Protein AF-A0A7S0KMG3-F1 (afdb_monomer_lite)

Radius of gyration: 24.64 Å; chains: 1; bounding box: 61×32×88 Å

Organism: Micromonas pusilla (NCBI:txid38833)

Structure (mmCIF, N/CA/C/O backbone):
data_AF-A0A7S0KMG3-F1
#
_entry.id   AF-A0A7S0KMG3-F1
#
loop_
_atom_site.group_PDB
_atom_site.id
_atom_site.type_symbol
_atom_site.label_atom_id
_atom_site.label_alt_id
_atom_site.label_comp_id
_atom_site.label_asym_id
_atom_site.label_entity_id
_atom_site.label_seq_id
_atom_site.pdbx_PDB_ins_code
_atom_site.Cartn_x
_atom_site.Cartn_y
_atom_site.Cartn_z
_atom_site.occupancy
_atom_site.B_iso_or_equiv
_atom_site.auth_seq_id
_atom_site.auth_comp_id
_atom_site.auth_asym_id
_atom_site.auth_atom_id
_atom_site.pdbx_PDB_model_num
ATOM 1 N N . LYS A 1 1 ? -27.963 -13.148 6.824 1.00 35.06 1 LYS A N 1
ATOM 2 C CA . LYS A 1 1 ? -26.746 -13.900 7.233 1.00 35.06 1 LYS A CA 1
ATOM 3 C C . LYS A 1 1 ? -25.512 -13.149 6.725 1.00 35.06 1 LYS A C 1
ATOM 5 O O . LYS A 1 1 ? -25.156 -13.314 5.568 1.00 35.06 1 LYS A O 1
ATOM 10 N N . LYS A 1 2 ? -24.910 -12.269 7.539 1.00 32.59 2 LYS A N 1
ATOM 11 C CA . LYS A 1 2 ? -23.654 -11.580 7.186 1.00 32.59 2 LYS A CA 1
ATOM 12 C C . LYS A 1 2 ? -22.525 -12.611 7.281 1.00 32.59 2 LYS A C 1
ATOM 14 O O . LYS A 1 2 ? -22.333 -13.178 8.355 1.00 32.59 2 LYS A O 1
ATOM 19 N N . ARG A 1 3 ? -21.848 -12.925 6.171 1.00 34.34 3 ARG A N 1
ATOM 20 C CA . ARG A 1 3 ? -20.657 -13.786 6.199 1.00 34.34 3 ARG A CA 1
ATOM 21 C C . ARG A 1 3 ? -19.619 -13.073 7.068 1.00 34.34 3 ARG A C 1
ATOM 23 O O . ARG A 1 3 ? -19.096 -12.040 6.669 1.00 34.34 3 ARG A O 1
ATOM 30 N N . LYS A 1 4 ? -19.371 -13.587 8.276 1.00 32.78 4 LYS A N 1
ATOM 31 C CA . LYS A 1 4 ? -18.160 -13.260 9.031 1.00 32.78 4 LYS A CA 1
ATOM 32 C C . LYS A 1 4 ? -17.016 -13.881 8.243 1.00 32.78 4 LYS A C 1
ATOM 34 O O . LYS A 1 4 ? -16.738 -15.067 8.396 1.00 32.78 4 LYS A O 1
ATOM 39 N N . TYR A 1 5 ? -16.424 -13.105 7.348 1.00 37.47 5 TYR A N 1
ATOM 40 C CA . TYR A 1 5 ? -15.125 -13.438 6.801 1.00 37.47 5 TYR A CA 1
ATOM 41 C C . TYR A 1 5 ? -14.154 -13.401 7.980 1.00 37.47 5 TYR A C 1
ATOM 43 O O . TYR A 1 5 ? -13.798 -12.339 8.4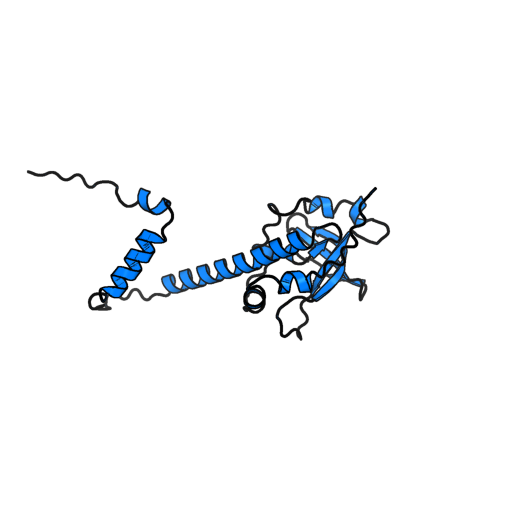81 1.00 37.47 5 TYR A O 1
ATOM 51 N N . ARG A 1 6 ? -13.814 -14.578 8.506 1.00 38.91 6 ARG A N 1
ATOM 52 C CA . ARG A 1 6 ? -12.655 -14.743 9.375 1.00 38.91 6 ARG A CA 1
ATOM 53 C C . ARG A 1 6 ? -11.456 -14.583 8.444 1.00 38.91 6 ARG A C 1
ATOM 55 O O . ARG A 1 6 ? -11.033 -15.540 7.808 1.00 38.91 6 ARG A O 1
ATOM 62 N N . LEU A 1 7 ? -11.044 -13.336 8.240 1.00 43.03 7 LEU A N 1
ATOM 63 C CA . LEU A 1 7 ? -10.008 -12.914 7.300 1.00 43.03 7 LEU A CA 1
ATOM 64 C C . LEU A 1 7 ? -8.605 -13.197 7.845 1.00 43.03 7 LEU A C 1
ATOM 66 O O . LEU A 1 7 ? -7.696 -12.388 7.703 1.00 43.03 7 LEU A O 1
ATOM 70 N N . ASP A 1 8 ? -8.405 -14.401 8.377 1.00 47.97 8 ASP A N 1
ATOM 71 C CA . ASP A 1 8 ? -7.079 -14.960 8.655 1.00 47.97 8 ASP A CA 1
ATOM 72 C C . ASP A 1 8 ? -6.464 -15.510 7.351 1.00 47.97 8 ASP A C 1
ATOM 74 O O . ASP A 1 8 ? -5.825 -16.557 7.328 1.00 47.97 8 ASP A O 1
ATOM 78 N N . GLY A 1 9 ? -6.704 -14.833 6.222 1.00 56.81 9 GLY A N 1
ATOM 79 C CA . GLY A 1 9 ? -5.893 -15.031 5.031 1.00 56.81 9 GLY A CA 1
ATOM 80 C C . GLY A 1 9 ? -4.499 -14.528 5.366 1.00 56.81 9 GLY A C 1
ATOM 81 O O . GLY A 1 9 ? -4.335 -13.349 5.696 1.00 56.81 9 GLY A O 1
ATOM 82 N N . ASP A 1 10 ? -3.522 -15.424 5.355 1.00 80.38 10 ASP A N 1
ATOM 83 C CA . ASP A 1 10 ? -2.132 -15.071 5.584 1.00 80.38 10 ASP A CA 1
ATOM 84 C C . ASP A 1 10 ? -1.629 -14.259 4.379 1.00 80.38 10 ASP A C 1
ATOM 86 O O . ASP A 1 10 ? -1.256 -14.812 3.345 1.00 80.38 10 ASP A O 1
ATOM 90 N N . ILE A 1 11 ? -1.695 -12.925 4.491 1.00 86.88 11 ILE A N 1
ATOM 91 C CA . ILE A 1 11 ? -1.238 -11.981 3.458 1.00 86.88 11 ILE A CA 1
ATOM 92 C C . ILE A 1 11 ? 0.239 -12.229 3.138 1.00 86.88 11 ILE A C 1
ATOM 94 O O . ILE A 1 11 ? 0.642 -12.072 1.988 1.00 86.88 11 ILE A O 1
ATOM 98 N N . ASP A 1 12 ? 1.040 -12.626 4.132 1.00 86.56 12 ASP A N 1
ATOM 99 C CA . ASP A 1 12 ? 2.453 -12.932 3.928 1.00 86.56 12 ASP A CA 1
ATOM 100 C C . ASP A 1 12 ? 2.600 -14.172 3.044 1.00 86.56 12 ASP A C 1
ATOM 102 O O . ASP A 1 12 ? 3.255 -14.103 2.004 1.00 86.56 12 ASP A O 1
ATOM 106 N N . ALA A 1 13 ? 1.914 -15.268 3.382 1.00 87.44 13 ALA A N 1
ATOM 107 C CA . ALA A 1 13 ? 1.920 -16.476 2.558 1.00 87.44 13 ALA A CA 1
ATOM 108 C C . ALA A 1 13 ? 1.375 -16.218 1.144 1.00 87.44 13 ALA A C 1
ATOM 110 O O . ALA A 1 13 ? 1.963 -16.675 0.165 1.00 87.44 13 ALA A O 1
ATOM 111 N N . ALA A 1 14 ? 0.288 -15.452 1.023 1.00 89.69 14 ALA A N 1
ATOM 112 C CA . ALA A 1 14 ? -0.306 -15.110 -0.264 1.00 89.69 14 ALA A CA 1
ATOM 113 C C . ALA A 1 14 ? 0.647 -14.273 -1.129 1.00 89.69 14 ALA A C 1
ATOM 115 O O . ALA A 1 14 ? 0.811 -14.568 -2.309 1.00 89.69 14 ALA A O 1
ATOM 116 N N . LEU A 1 15 ? 1.320 -13.271 -0.553 1.00 88.50 15 LEU A N 1
ATOM 117 C CA . LEU A 1 15 ? 2.274 -12.428 -1.275 1.00 88.50 15 LEU A CA 1
ATOM 118 C C . LEU A 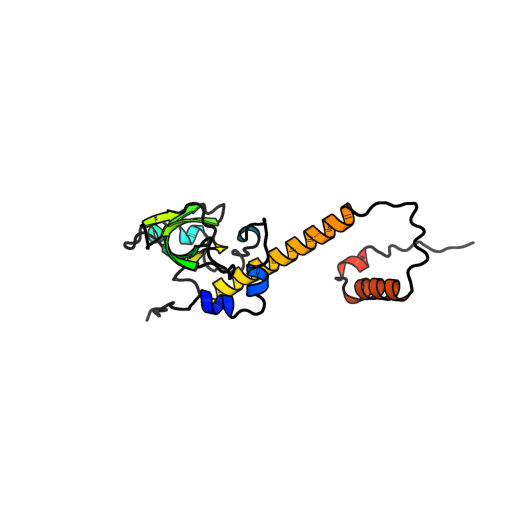1 15 ? 3.543 -13.196 -1.666 1.00 88.50 15 LEU A C 1
ATOM 120 O O . LEU A 1 15 ? 4.043 -13.018 -2.775 1.00 88.50 15 LEU A O 1
ATOM 124 N N . ARG A 1 16 ? 4.049 -14.067 -0.786 1.00 88.88 16 ARG A N 1
ATOM 125 C CA . ARG A 1 16 ? 5.202 -14.938 -1.073 1.00 88.88 16 ARG A CA 1
ATOM 126 C C . ARG A 1 16 ? 4.892 -16.009 -2.112 1.00 88.88 16 ARG A C 1
ATOM 128 O O . ARG A 1 16 ? 5.793 -16.430 -2.826 1.00 88.88 16 ARG A O 1
ATOM 135 N N . GLY A 1 17 ? 3.637 -16.446 -2.192 1.00 88.94 17 GLY A N 1
ATOM 136 C CA . GLY A 1 17 ? 3.176 -17.421 -3.177 1.00 88.94 17 GLY A CA 1
ATOM 137 C C . GLY A 1 17 ? 3.072 -16.871 -4.601 1.00 88.94 17 GLY A C 1
ATOM 138 O O . GLY A 1 17 ? 2.913 -17.656 -5.533 1.00 88.94 17 GLY A O 1
ATOM 139 N N . VAL A 1 18 ? 3.160 -15.549 -4.794 1.00 91.00 18 VAL A N 1
ATOM 140 C CA . VAL A 1 18 ? 3.138 -14.952 -6.133 1.00 91.00 18 VAL A CA 1
ATOM 141 C C . VAL A 1 18 ? 4.489 -15.150 -6.820 1.00 91.00 18 VAL A C 1
ATOM 143 O O . VAL A 1 18 ? 5.542 -14.778 -6.298 1.00 91.00 18 VAL A O 1
ATOM 146 N N . GLU A 1 19 ? 4.453 -15.711 -8.02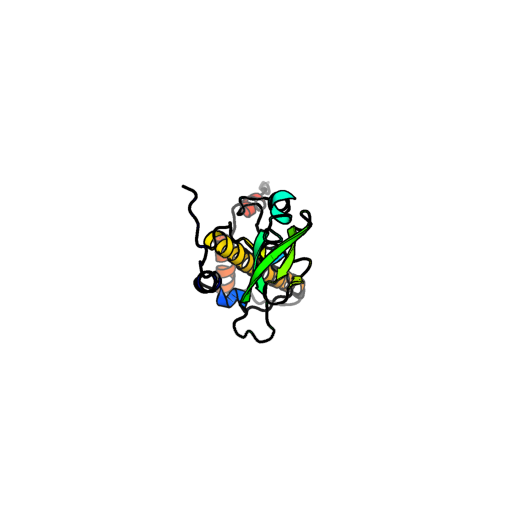7 1.00 90.81 19 GLU A N 1
ATOM 147 C CA . GLU A 1 19 ? 5.646 -15.964 -8.833 1.00 90.81 19 GLU A CA 1
ATOM 148 C C . GLU A 1 19 ? 6.454 -14.676 -9.066 1.00 90.81 19 GLU A C 1
ATOM 150 O O . GLU A 1 19 ? 5.932 -13.656 -9.516 1.00 90.81 19 GLU A O 1
ATOM 155 N N . GLY A 1 20 ? 7.750 -14.717 -8.745 1.00 87.75 20 GLY A N 1
ATOM 156 C CA . GLY A 1 20 ? 8.666 -13.592 -8.944 1.00 87.75 20 GLY A CA 1
ATOM 157 C C . GLY A 1 20 ? 8.573 -12.467 -7.904 1.00 87.75 20 GLY A C 1
ATOM 158 O O . GLY A 1 20 ? 9.402 -11.554 -7.950 1.00 87.75 20 GLY A O 1
ATOM 159 N N . ALA A 1 21 ? 7.650 -12.536 -6.935 1.00 89.19 21 ALA A N 1
ATOM 160 C CA . ALA A 1 21 ? 7.492 -11.503 -5.908 1.00 89.19 21 ALA A CA 1
ATOM 161 C C . ALA A 1 21 ? 8.760 -11.305 -5.068 1.00 89.19 21 ALA A C 1
ATOM 163 O O . ALA A 1 21 ? 9.157 -10.170 -4.818 1.00 89.19 21 ALA A O 1
ATOM 164 N N . GLU A 1 22 ? 9.445 -12.390 -4.695 1.00 89.44 22 GLU A N 1
ATOM 165 C CA . GLU A 1 22 ? 10.688 -12.324 -3.916 1.00 89.44 22 GLU A CA 1
ATOM 166 C C . GLU A 1 22 ? 11.762 -11.475 -4.607 1.00 89.44 22 GLU A C 1
ATOM 168 O O . GLU A 1 22 ? 12.406 -10.645 -3.965 1.00 89.44 22 GLU A O 1
ATOM 173 N N . ARG A 1 23 ? 11.920 -11.616 -5.928 1.00 89.44 23 ARG A N 1
ATOM 174 C CA . ARG A 1 23 ? 12.888 -10.820 -6.693 1.00 89.44 23 ARG A CA 1
ATOM 175 C C . ARG A 1 23 ? 12.535 -9.333 -6.657 1.00 89.44 23 ARG A C 1
ATOM 177 O O . ARG A 1 23 ? 13.408 -8.509 -6.420 1.00 89.44 23 ARG A O 1
ATOM 184 N N . LEU A 1 24 ? 11.263 -9.002 -6.879 1.00 89.94 24 LEU A N 1
ATOM 185 C CA . LEU A 1 24 ? 10.782 -7.615 -6.946 1.00 89.94 24 LEU A CA 1
ATOM 186 C C . LEU A 1 24 ? 10.818 -6.899 -5.588 1.00 89.94 24 LEU A C 1
ATOM 188 O O . LEU A 1 24 ? 10.963 -5.678 -5.518 1.00 89.94 24 LEU A O 1
ATOM 192 N N . VAL A 1 25 ? 10.640 -7.660 -4.511 1.00 87.56 25 VAL A N 1
ATOM 193 C CA . VAL A 1 25 ? 10.677 -7.161 -3.137 1.00 87.56 25 VAL A CA 1
ATOM 194 C C . VAL A 1 25 ? 12.117 -6.934 -2.670 1.00 87.56 25 VAL A C 1
ATOM 196 O O . VAL A 1 25 ? 12.377 -5.947 -1.984 1.00 87.56 25 VAL A O 1
ATOM 199 N N . ASN A 1 26 ? 13.043 -7.816 -3.056 1.00 85.31 26 ASN A N 1
ATOM 200 C CA . ASN A 1 26 ? 14.455 -7.724 -2.682 1.00 85.31 26 ASN A CA 1
ATOM 201 C C . ASN A 1 26 ? 15.262 -6.730 -3.524 1.00 85.31 26 ASN A C 1
ATOM 203 O O . ASN A 1 26 ? 16.358 -6.347 -3.112 1.00 85.31 26 ASN A O 1
ATOM 207 N N . GLU A 1 27 ? 14.769 -6.320 -4.695 1.00 83.38 27 GLU A N 1
ATOM 208 C CA . GLU A 1 27 ? 15.487 -5.353 -5.520 1.00 83.38 27 GLU A CA 1
ATOM 209 C C . GLU A 1 27 ? 15.518 -3.973 -4.823 1.00 83.38 27 GLU A C 1
ATOM 211 O O . GLU A 1 27 ? 14.470 -3.421 -4.464 1.00 83.38 27 GLU A O 1
ATOM 216 N N . PRO A 1 28 ? 16.714 -3.402 -4.579 1.00 79.00 28 PRO A N 1
ATOM 217 C CA . PRO A 1 28 ? 16.837 -2.131 -3.884 1.00 79.00 28 PRO A CA 1
ATOM 218 C C . PRO A 1 28 ? 16.371 -0.986 -4.783 1.00 79.00 28 PRO A C 1
ATOM 220 O O . PRO A 1 28 ? 16.849 -0.808 -5.907 1.00 79.00 28 PRO A O 1
ATOM 223 N N . HIS A 1 29 ? 15.469 -0.161 -4.256 1.00 78.62 29 HIS A N 1
ATOM 224 C CA . HIS A 1 29 ? 14.919 0.982 -4.972 1.00 78.62 29 HIS A CA 1
ATOM 225 C C . HIS A 1 29 ? 14.779 2.201 -4.061 1.00 78.62 29 HIS A C 1
ATOM 227 O O . HIS A 1 29 ? 14.383 2.082 -2.905 1.00 78.62 29 HIS A O 1
ATOM 233 N N . VAL A 1 30 ? 15.051 3.381 -4.620 1.00 82.06 30 VAL A N 1
ATOM 234 C CA . VAL A 1 30 ? 14.810 4.685 -3.973 1.00 82.06 30 VAL A CA 1
ATOM 235 C C . VAL A 1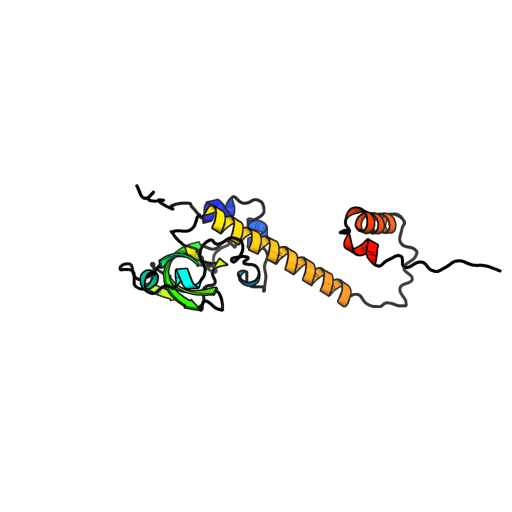 30 ? 13.341 5.110 -4.132 1.00 82.06 30 VAL A C 1
ATOM 237 O O . VAL A 1 30 ? 12.809 5.860 -3.317 1.00 82.06 30 VAL A O 1
ATOM 240 N N . LEU A 1 31 ? 12.664 4.609 -5.172 1.00 86.81 31 LEU A N 1
ATOM 241 C CA . LEU A 1 31 ? 11.282 4.959 -5.485 1.00 86.81 31 LEU A CA 1
ATOM 242 C C . LEU A 1 31 ? 10.302 4.250 -4.543 1.00 86.81 31 LEU A C 1
ATOM 244 O O . LEU A 1 31 ? 10.262 3.016 -4.448 1.00 86.81 31 LEU A O 1
ATOM 248 N N . SER A 1 32 ? 9.477 5.051 -3.873 1.00 89.06 32 SER A N 1
ATOM 249 C CA . SER A 1 32 ? 8.437 4.554 -2.975 1.00 89.06 32 SER A CA 1
ATOM 250 C C . SER A 1 32 ? 7.336 3.823 -3.742 1.00 89.06 32 SER A C 1
ATOM 252 O O . SER A 1 32 ? 6.971 4.209 -4.849 1.00 89.06 32 SER A O 1
ATOM 254 N N . LEU A 1 33 ? 6.787 2.764 -3.140 1.00 90.88 33 LEU A N 1
ATOM 255 C CA . LEU A 1 33 ? 5.806 1.898 -3.801 1.00 90.88 33 LEU A CA 1
ATOM 256 C C . LEU A 1 33 ? 4.459 2.598 -4.055 1.00 90.88 33 LEU A C 1
ATOM 258 O O . LEU A 1 33 ? 3.770 2.242 -5.003 1.00 90.88 33 LEU A O 1
ATOM 262 N N . HIS A 1 34 ? 4.104 3.598 -3.244 1.00 90.50 34 HIS A N 1
ATOM 263 C CA . HIS A 1 34 ? 2.813 4.287 -3.334 1.00 90.50 34 HIS A CA 1
ATOM 264 C C . HIS A 1 34 ? 2.595 5.010 -4.673 1.00 90.50 34 HIS A C 1
ATOM 266 O O . HIS A 1 34 ? 1.462 5.093 -5.125 1.00 90.50 34 HIS A O 1
ATOM 272 N N . PHE A 1 35 ? 3.661 5.452 -5.351 1.00 91.25 35 PHE A N 1
ATOM 273 C CA . PHE A 1 35 ? 3.568 6.053 -6.690 1.00 91.25 35 PHE A CA 1
ATOM 274 C C . PHE A 1 35 ? 3.110 5.069 -7.775 1.00 91.25 35 PHE A C 1
ATOM 276 O O . PHE A 1 35 ? 2.738 5.485 -8.867 1.00 91.25 35 PHE A O 1
ATOM 283 N N . PHE A 1 36 ? 3.162 3.768 -7.490 1.00 92.69 36 PHE A N 1
ATOM 284 C CA . PHE A 1 36 ? 2.795 2.695 -8.411 1.00 92.69 36 PHE A CA 1
ATOM 285 C C . PHE A 1 36 ? 1.511 1.975 -7.980 1.00 92.69 36 PHE A C 1
ATOM 287 O O . PHE A 1 36 ? 1.173 0.936 -8.548 1.00 92.69 36 PHE A O 1
ATOM 294 N N . ASP A 1 37 ? 0.828 2.483 -6.950 1.00 89.75 37 ASP A N 1
ATOM 295 C CA . ASP A 1 37 ? -0.407 1.899 -6.438 1.00 89.75 37 ASP A CA 1
ATOM 296 C C . ASP A 1 37 ? -1.600 2.357 -7.278 1.00 89.75 37 ASP A C 1
ATOM 298 O O . ASP A 1 37 ? -2.042 3.501 -7.202 1.00 89.75 37 ASP A O 1
ATOM 302 N N . ASP A 1 38 ? -2.133 1.437 -8.074 1.00 86.12 38 ASP A N 1
ATOM 303 C CA . ASP A 1 38 ? -3.341 1.640 -8.870 1.00 86.12 38 ASP A CA 1
ATOM 304 C C . ASP A 1 38 ? -4.575 1.291 -8.024 1.00 86.12 38 ASP A C 1
ATOM 306 O O . ASP A 1 38 ? -5.215 0.244 -8.180 1.00 86.12 38 ASP A O 1
ATOM 310 N N . TRP A 1 39 ? -4.828 2.127 -7.016 1.00 80.94 39 TRP A N 1
ATOM 311 C CA . TRP A 1 39 ? -5.928 1.920 -6.079 1.00 80.94 39 TRP A CA 1
ATOM 312 C C . TRP A 1 39 ? -7.284 2.257 -6.707 1.00 80.94 39 TRP A C 1
ATOM 314 O O . TRP A 1 39 ? -8.259 1.575 -6.406 1.00 80.94 39 TRP A O 1
ATOM 324 N N . GLU A 1 40 ? -7.348 3.232 -7.616 1.00 79.62 40 GLU A N 1
ATOM 325 C CA . GLU A 1 40 ? -8.597 3.684 -8.246 1.00 79.62 40 GLU A CA 1
ATOM 326 C C . GLU A 1 40 ? -9.288 2.583 -9.055 1.00 79.62 40 GLU A C 1
ATOM 328 O O . GLU A 1 40 ? -10.512 2.477 -9.041 1.00 79.62 40 GLU A O 1
ATOM 333 N N . THR A 1 41 ? -8.522 1.734 -9.745 1.00 78.19 41 THR A N 1
ATOM 334 C CA . THR A 1 41 ? -9.104 0.691 -10.605 1.00 78.19 41 THR A CA 1
ATOM 335 C C . THR A 1 41 ? -9.387 -0.618 -9.874 1.00 78.19 41 THR A C 1
ATOM 337 O O . THR A 1 41 ? -10.130 -1.461 -10.385 1.00 78.19 41 THR A O 1
ATOM 340 N N . ARG A 1 42 ? -8.780 -0.828 -8.698 1.00 72.31 42 ARG A N 1
ATOM 341 C CA . ARG A 1 42 ? -8.810 -2.118 -7.985 1.00 72.31 42 ARG A CA 1
ATOM 342 C C . ARG A 1 42 ? -9.563 -2.091 -6.673 1.00 72.31 42 ARG A C 1
ATOM 344 O O . ARG A 1 42 ? -9.919 -3.157 -6.173 1.00 72.31 42 ARG A O 1
ATOM 351 N N . GLU A 1 43 ? -9.779 -0.912 -6.108 1.00 74.81 43 GLU A N 1
ATOM 352 C CA . GLU A 1 43 ? -10.482 -0.758 -4.848 1.00 74.81 43 GLU A CA 1
ATOM 353 C C . GLU A 1 43 ? -11.958 -0.410 -5.064 1.00 74.81 43 GLU A C 1
ATOM 355 O O . GLU A 1 43 ? -12.327 0.379 -5.927 1.00 74.81 43 GLU A O 1
ATOM 360 N N . CYS A 1 44 ? -12.819 -1.009 -4.244 1.00 75.69 44 CYS A N 1
ATOM 361 C CA . CYS A 1 44 ? -14.255 -0.754 -4.266 1.00 75.69 44 CYS A CA 1
ATOM 362 C C . CYS A 1 44 ? -14.667 0.453 -3.412 1.00 75.69 44 CYS A C 1
ATOM 364 O O . CYS A 1 44 ? -15.748 0.999 -3.627 1.00 75.69 44 CYS A O 1
ATOM 366 N N . ARG A 1 45 ? -13.833 0.845 -2.437 1.00 82.69 45 ARG A N 1
ATOM 367 C CA . ARG A 1 45 ? -14.068 1.980 -1.537 1.00 82.69 45 ARG A CA 1
ATOM 368 C C . ARG A 1 45 ? -13.041 3.101 -1.691 1.00 82.69 45 ARG A C 1
ATOM 370 O O . ARG A 1 45 ? -11.839 2.856 -1.610 1.00 82.69 45 ARG A O 1
ATOM 377 N N . SER A 1 46 ? -13.509 4.340 -1.822 1.00 85.38 46 SER A N 1
ATOM 378 C CA . SER A 1 46 ? -12.632 5.516 -1.874 1.00 85.38 46 SER A CA 1
ATOM 379 C C . SER A 1 46 ? -11.943 5.781 -0.530 1.00 85.38 46 SER A C 1
ATOM 381 O O . SER A 1 46 ? -12.370 5.296 0.520 1.00 85.38 46 SER A O 1
ATOM 383 N N . SER A 1 47 ? -10.874 6.583 -0.550 1.00 86.88 47 SER A N 1
ATOM 384 C CA . SER A 1 47 ? -10.169 6.983 0.675 1.00 86.88 47 SER A CA 1
ATOM 385 C C . SER A 1 47 ? -11.095 7.686 1.677 1.00 86.88 47 SER A C 1
ATOM 387 O O . SER A 1 47 ? -11.053 7.407 2.873 1.00 86.88 47 SER A O 1
ATOM 389 N N . GLU A 1 48 ? -12.006 8.515 1.167 1.00 88.50 48 GLU A N 1
ATOM 390 C CA . GLU A 1 48 ? -13.021 9.237 1.941 1.00 88.50 48 GLU A CA 1
ATOM 391 C C . GLU A 1 48 ? -13.967 8.281 2.672 1.00 88.50 48 GLU A C 1
ATOM 393 O O . GLU A 1 48 ? -14.233 8.472 3.854 1.00 88.50 48 GLU A O 1
ATOM 398 N N . GLN A 1 49 ? -14.403 7.206 2.006 1.00 88.81 49 GLN A N 1
ATOM 399 C CA . GLN A 1 49 ? -15.274 6.192 2.607 1.00 88.81 49 GLN A CA 1
ATOM 400 C C . GLN A 1 49 ? -14.594 5.447 3.761 1.00 88.81 49 GLN A C 1
ATOM 402 O O . GLN A 1 49 ? -15.249 5.047 4.721 1.00 88.81 49 GLN A O 1
ATOM 407 N N . TRP A 1 50 ? -13.273 5.266 3.700 1.00 87.81 50 TRP A N 1
ATOM 408 C CA . TRP A 1 50 ? -12.511 4.683 4.808 1.00 87.81 50 TRP A CA 1
ATOM 409 C C . TRP A 1 50 ? -12.338 5.640 5.992 1.00 87.81 50 TRP A C 1
ATOM 411 O O . TRP A 1 50 ? -12.091 5.182 7.108 1.00 87.81 50 TRP A O 1
ATOM 421 N N . LEU A 1 51 ? -12.466 6.945 5.754 1.00 89.94 51 LEU A N 1
ATOM 422 C CA . LEU A 1 51 ? -12.284 8.014 6.735 1.00 89.94 51 LEU A CA 1
ATOM 423 C C . LEU A 1 51 ? -13.608 8.619 7.221 1.00 89.94 51 LEU A C 1
ATOM 425 O O . LEU A 1 51 ? -13.596 9.610 7.952 1.00 89.94 51 LEU A O 1
ATOM 429 N N . GLU A 1 52 ? -14.746 8.022 6.859 1.00 90.56 52 GLU A N 1
ATOM 430 C CA . GLU A 1 52 ? -16.051 8.464 7.341 1.00 90.56 52 GLU A CA 1
ATOM 431 C C . GLU A 1 52 ? -16.087 8.484 8.883 1.00 90.56 52 GLU A C 1
ATOM 433 O O . GLU A 1 52 ? -15.597 7.545 9.527 1.00 90.56 52 GLU A O 1
ATOM 438 N N . PRO A 1 53 ? -16.691 9.515 9.510 1.00 83.94 53 PRO A N 1
ATOM 439 C CA . PRO A 1 53 ? -16.708 9.653 10.966 1.00 83.94 53 PRO A CA 1
ATOM 440 C C . PRO A 1 53 ? -17.268 8.428 11.690 1.00 83.94 53 PRO A C 1
ATOM 442 O O . PRO A 1 53 ? -16.768 8.073 12.755 1.00 83.94 53 PRO A O 1
ATOM 445 N N . ASP A 1 54 ? -18.261 7.757 11.108 1.00 83.31 54 ASP A N 1
ATOM 446 C CA . ASP A 1 54 ? -18.861 6.544 11.672 1.00 83.31 54 ASP A CA 1
ATOM 447 C C . ASP A 1 54 ? -17.889 5.354 11.662 1.00 83.31 54 ASP A C 1
ATOM 449 O O . ASP A 1 54 ? -17.925 4.501 12.552 1.00 83.31 54 ASP A O 1
ATOM 453 N N . ALA A 1 55 ? -16.992 5.300 10.675 1.00 80.12 55 ALA A N 1
ATOM 454 C CA . ALA A 1 55 ? -15.980 4.260 10.541 1.00 80.12 55 ALA A CA 1
ATOM 455 C C . ALA A 1 55 ? -14.787 4.510 11.479 1.00 80.12 55 ALA A C 1
ATOM 457 O O . ALA A 1 55 ? -14.290 3.585 12.129 1.00 80.12 55 ALA A O 1
ATOM 458 N N . VAL A 1 56 ? -14.354 5.768 11.591 1.00 83.19 56 VAL A N 1
ATOM 459 C CA . VAL A 1 56 ? -13.209 6.182 12.416 1.00 83.19 56 VAL A CA 1
ATOM 460 C C . VAL A 1 56 ? -13.552 6.213 13.910 1.00 83.19 56 VAL A C 1
ATOM 462 O O . VAL A 1 56 ? -12.757 5.764 14.737 1.00 83.19 56 VAL A O 1
ATOM 465 N N . ASN A 1 57 ? -14.751 6.679 14.274 1.00 82.12 57 ASN A N 1
ATOM 466 C CA . ASN A 1 57 ? -15.215 6.741 15.667 1.00 82.12 57 ASN A CA 1
ATOM 467 C C . ASN A 1 57 ? -15.874 5.440 16.145 1.00 82.12 57 ASN A C 1
ATOM 469 O O . ASN A 1 57 ? -16.522 5.415 17.195 1.00 82.12 57 ASN A O 1
ATOM 473 N N . ALA A 1 58 ? -15.727 4.352 15.388 1.00 78.62 58 ALA A N 1
ATOM 474 C CA . ALA A 1 58 ? -16.250 3.060 15.783 1.00 78.62 58 ALA A CA 1
ATOM 475 C C . ALA A 1 58 ? -15.699 2.646 17.174 1.00 78.62 58 ALA A C 1
ATOM 477 O O . ALA A 1 58 ? -14.568 2.998 17.527 1.00 78.62 58 ALA A O 1
ATOM 478 N N . PRO A 1 59 ? -16.457 1.878 17.989 1.00 74.25 59 PRO A N 1
ATOM 479 C CA . PRO A 1 59 ? -16.102 1.570 19.387 1.00 74.25 59 PRO A CA 1
ATOM 480 C C . PRO A 1 59 ? -14.739 0.885 19.580 1.00 74.25 59 PRO A C 1
ATOM 482 O O . PRO A 1 59 ? -14.188 0.856 20.675 1.00 74.25 59 PRO A O 1
ATOM 485 N N . ASN A 1 60 ? -14.204 0.309 18.508 1.00 71.19 60 ASN A N 1
ATOM 486 C CA . ASN A 1 60 ? -12.895 -0.329 18.405 1.00 71.19 60 ASN A CA 1
ATOM 487 C C . ASN A 1 60 ? -11.740 0.660 18.127 1.00 71.19 60 ASN A C 1
ATOM 489 O O . ASN A 1 60 ? -10.602 0.223 17.942 1.00 71.19 60 ASN A O 1
ATOM 493 N N . GLY A 1 61 ? -12.006 1.969 18.096 1.00 77.81 61 GLY A N 1
ATOM 494 C CA . GLY A 1 61 ? -10.997 3.011 17.921 1.00 77.81 61 GLY A CA 1
ATOM 495 C C . GLY A 1 61 ? -10.451 3.118 16.496 1.00 77.81 61 GLY A C 1
ATOM 496 O O . GLY A 1 61 ? -9.255 3.375 16.332 1.00 77.81 61 GLY A O 1
ATOM 497 N N . GLY A 1 62 ? -11.293 2.890 15.487 1.00 86.12 62 GLY A N 1
ATOM 498 C CA . GLY A 1 62 ? -10.952 3.083 14.078 1.00 86.12 62 GLY A CA 1
ATOM 499 C C . GLY A 1 62 ? -11.161 1.856 13.196 1.00 86.12 62 GLY A C 1
ATOM 500 O O . GLY A 1 62 ? -11.500 0.760 13.659 1.00 86.12 62 GLY A O 1
ATOM 501 N N . VAL A 1 63 ? -10.919 2.031 11.897 1.00 90.81 63 VAL A N 1
ATOM 502 C CA . VAL A 1 63 ? -11.092 0.959 10.909 1.00 90.81 63 VAL A CA 1
ATOM 503 C C . VAL A 1 63 ? -9.952 -0.045 11.033 1.00 90.81 63 VAL A C 1
ATOM 505 O O . VAL A 1 63 ? -8.779 0.312 10.953 1.00 90.81 63 VAL A O 1
ATOM 508 N N . ARG A 1 64 ? -10.292 -1.320 11.225 1.00 92.56 64 ARG A N 1
ATOM 509 C CA . ARG A 1 64 ? -9.310 -2.393 11.421 1.00 92.56 64 ARG A CA 1
ATOM 510 C C . ARG A 1 64 ? -8.572 -2.729 10.132 1.00 92.56 64 ARG A C 1
ATOM 512 O O . ARG A 1 64 ? -9.189 -2.879 9.075 1.00 92.56 64 ARG A O 1
ATOM 519 N N . ALA A 1 65 ? -7.256 -2.857 10.245 1.00 93.06 65 ALA A N 1
ATOM 520 C CA . ALA A 1 65 ? -6.368 -3.132 9.131 1.00 93.06 65 ALA A CA 1
ATOM 521 C C . ALA A 1 65 ? -5.096 -3.868 9.579 1.00 93.06 65 ALA A C 1
ATOM 523 O O . ALA A 1 65 ? -4.800 -4.027 10.769 1.00 93.06 65 ALA A O 1
ATOM 524 N N . ARG A 1 66 ? -4.313 -4.282 8.587 1.00 93.19 66 ARG A N 1
ATOM 525 C CA . ARG A 1 66 ? -2.942 -4.766 8.717 1.00 93.19 66 ARG A CA 1
ATOM 526 C C . ARG A 1 66 ? -2.008 -3.820 7.971 1.00 93.19 66 ARG A C 1
ATOM 528 O O . ARG A 1 66 ? -2.191 -3.582 6.781 1.00 93.19 66 ARG A O 1
ATOM 535 N N . CYS A 1 67 ? -1.010 -3.298 8.675 1.00 93.62 67 CYS A N 1
ATOM 536 C CA . CYS A 1 67 ? -0.001 -2.384 8.150 1.00 93.62 67 CYS A CA 1
ATOM 537 C C . CYS A 1 67 ? 1.296 -3.132 7.846 1.00 93.62 67 CYS A C 1
ATOM 539 O O . CYS A 1 67 ? 1.770 -3.922 8.668 1.00 93.62 67 CYS A O 1
ATOM 541 N N . ALA A 1 68 ? 1.897 -2.844 6.695 1.00 92.19 68 ALA A N 1
ATOM 542 C CA . ALA A 1 68 ? 3.243 -3.278 6.357 1.00 92.19 68 ALA A CA 1
ATOM 543 C C . ALA A 1 68 ? 4.270 -2.553 7.242 1.00 92.19 68 ALA A C 1
ATOM 545 O O . ALA A 1 68 ? 4.296 -1.326 7.319 1.00 92.19 68 ALA A O 1
ATOM 546 N N . VAL A 1 69 ? 5.137 -3.312 7.908 1.00 88.75 69 VAL A N 1
ATOM 547 C CA . VAL A 1 69 ? 6.234 -2.805 8.737 1.00 88.75 69 VAL A CA 1
ATOM 548 C C . VAL A 1 69 ? 7.534 -3.431 8.256 1.00 88.75 69 VAL A C 1
ATOM 550 O O . VAL A 1 69 ? 7.640 -4.649 8.146 1.00 88.75 69 VAL A O 1
ATOM 553 N N . TYR A 1 70 ? 8.551 -2.609 8.013 1.00 83.88 70 TYR A N 1
ATOM 554 C CA . TYR A 1 70 ? 9.846 -3.060 7.502 1.00 83.88 70 TYR A CA 1
ATOM 555 C C . TYR A 1 70 ? 10.894 -3.037 8.622 1.00 83.88 70 TYR A C 1
ATOM 557 O O . TYR A 1 70 ? 11.500 -1.994 8.885 1.00 83.88 70 TYR A O 1
ATOM 565 N N . PRO A 1 71 ? 11.116 -4.149 9.346 1.00 76.88 71 PRO A N 1
ATOM 566 C CA . PRO A 1 71 ? 12.172 -4.193 10.343 1.00 76.88 71 PRO A CA 1
ATOM 567 C C . PRO A 1 71 ? 13.536 -4.264 9.653 1.00 76.88 71 PRO A C 1
ATOM 569 O O . PRO A 1 71 ? 13.734 -5.031 8.714 1.00 76.88 71 PRO A O 1
ATOM 572 N N . LYS A 1 72 ? 14.515 -3.529 10.192 1.00 71.81 72 LYS A N 1
ATOM 573 C CA . LYS A 1 72 ? 15.900 -3.504 9.684 1.00 71.81 72 LYS A CA 1
ATOM 574 C C . LYS A 1 72 ? 16.555 -4.891 9.588 1.00 71.81 72 LYS A C 1
ATOM 576 O O . LYS A 1 72 ? 17.496 -5.065 8.828 1.00 71.81 72 LYS A O 1
ATOM 581 N N . ALA A 1 73 ? 16.081 -5.860 10.371 1.00 67.38 73 ALA A N 1
ATOM 582 C CA . ALA A 1 73 ? 16.621 -7.216 10.415 1.00 67.38 73 ALA A CA 1
ATOM 583 C C . ALA A 1 73 ? 16.029 -8.170 9.358 1.00 67.38 73 ALA A C 1
ATOM 585 O O . ALA A 1 73 ? 16.433 -9.333 9.318 1.00 67.38 73 ALA A O 1
ATOM 586 N N . ASN A 1 74 ? 15.062 -7.740 8.533 1.00 66.81 74 ASN A N 1
ATOM 587 C CA . ASN A 1 74 ? 14.448 -8.658 7.576 1.00 66.81 74 ASN A CA 1
ATOM 588 C C . ASN A 1 74 ? 15.376 -8.939 6.390 1.00 66.81 74 ASN A C 1
ATOM 590 O O . ASN A 1 74 ? 15.602 -8.074 5.551 1.00 66.81 74 ASN A O 1
ATOM 594 N N . LYS A 1 75 ? 15.862 -10.180 6.297 1.00 66.62 75 LYS A N 1
ATOM 595 C CA . LYS A 1 75 ? 16.696 -10.653 5.183 1.00 66.62 75 LYS A CA 1
ATOM 596 C C . LYS A 1 75 ? 15.906 -10.921 3.900 1.00 66.62 75 LYS A C 1
ATOM 598 O O . LYS A 1 75 ? 16.511 -11.035 2.847 1.00 66.62 75 LYS A O 1
ATOM 603 N N . THR A 1 76 ? 14.581 -11.051 3.997 1.00 73.94 76 THR A N 1
ATOM 604 C CA . THR A 1 76 ? 13.720 -11.459 2.873 1.00 73.94 76 THR A CA 1
ATOM 605 C C . THR A 1 76 ? 13.137 -10.286 2.085 1.00 73.94 76 THR A C 1
ATOM 607 O O . THR A 1 76 ? 12.399 -10.517 1.136 1.00 73.94 76 THR A O 1
ATOM 610 N N . GLY A 1 77 ? 13.367 -9.042 2.524 1.00 79.12 77 GLY A N 1
ATOM 611 C CA . GLY A 1 77 ? 12.799 -7.829 1.918 1.00 79.12 77 GLY A CA 1
ATOM 612 C C . GLY A 1 77 ? 11.289 -7.634 2.132 1.00 79.12 77 GLY A C 1
ATOM 613 O O . GLY A 1 77 ? 10.803 -6.505 2.072 1.00 79.12 77 GLY A O 1
ATOM 614 N N . PHE A 1 78 ? 10.535 -8.698 2.425 1.00 85.00 78 PHE A N 1
ATOM 615 C CA . PHE A 1 78 ? 9.089 -8.627 2.651 1.00 85.00 78 PHE A CA 1
ATOM 616 C C . PHE A 1 78 ? 8.740 -7.814 3.910 1.00 85.00 78 PHE A C 1
ATOM 618 O O . PHE A 1 78 ? 9.489 -7.822 4.890 1.00 85.00 78 PHE A O 1
ATOM 625 N N . PRO A 1 79 ? 7.599 -7.111 3.939 1.00 88.44 79 PRO A N 1
ATOM 626 C CA . PRO A 1 79 ? 7.128 -6.477 5.162 1.00 88.44 79 PRO A CA 1
ATOM 627 C C . PRO A 1 79 ? 6.623 -7.518 6.169 1.00 88.44 79 PRO A C 1
ATOM 629 O O . PRO A 1 79 ? 6.145 -8.587 5.799 1.00 88.44 79 PRO A O 1
ATOM 632 N N . LEU A 1 80 ? 6.671 -7.175 7.454 1.00 88.50 80 LEU A N 1
ATOM 633 C CA . LEU A 1 80 ? 5.861 -7.828 8.477 1.00 88.50 80 LEU A CA 1
ATOM 634 C C . LEU A 1 80 ? 4.500 -7.139 8.553 1.00 88.50 80 LEU A C 1
ATOM 636 O O . LEU A 1 80 ? 4.432 -5.914 8.614 1.00 88.50 80 LEU A O 1
ATOM 640 N N . TRP A 1 81 ? 3.426 -7.919 8.605 1.00 91.06 81 TRP A N 1
ATOM 641 C CA . TRP A 1 81 ? 2.065 -7.395 8.704 1.00 91.06 81 TRP A CA 1
ATOM 642 C C . TRP A 1 81 ? 1.654 -7.252 10.168 1.00 91.06 81 TRP A C 1
ATOM 644 O O . TRP A 1 81 ? 1.463 -8.244 10.870 1.00 91.06 81 TRP A O 1
ATOM 654 N N . ALA A 1 82 ? 1.534 -6.014 10.643 1.00 91.38 82 ALA A N 1
ATOM 655 C CA . ALA A 1 82 ? 1.122 -5.706 12.008 1.00 91.38 82 ALA A CA 1
ATOM 656 C C . ALA A 1 82 ? -0.349 -5.279 12.050 1.00 91.38 82 ALA A C 1
ATOM 658 O O . ALA A 1 82 ? -0.776 -4.455 11.245 1.00 91.38 82 ALA A O 1
ATOM 659 N N . HIS A 1 83 ? -1.114 -5.795 13.013 1.00 92.44 83 HIS A N 1
ATOM 660 C CA . HIS A 1 83 ? -2.488 -5.344 13.238 1.00 92.44 83 HIS A CA 1
ATOM 661 C C . HIS A 1 83 ? -2.527 -3.887 13.715 1.00 92.44 83 HIS A C 1
ATOM 663 O O . HIS A 1 83 ? -1.731 -3.467 14.566 1.00 92.44 83 HIS A O 1
ATOM 669 N N . CYS A 1 84 ? -3.459 -3.125 13.151 1.00 92.44 84 CYS A N 1
ATOM 670 C CA . CYS A 1 84 ? -3.636 -1.712 13.435 1.00 92.44 84 CYS A CA 1
ATOM 671 C C . CYS A 1 84 ? -5.090 -1.256 13.253 1.00 92.44 84 CYS A C 1
ATOM 673 O O . CYS A 1 84 ? -5.919 -1.949 12.657 1.00 92.44 84 CYS A O 1
ATOM 675 N N . SER A 1 85 ? -5.375 -0.046 13.727 1.00 94.50 85 SER A N 1
ATOM 676 C CA . SER A 1 85 ? -6.607 0.689 13.428 1.00 94.50 85 SER A CA 1
ATOM 677 C C . SER A 1 85 ? -6.278 2.020 12.752 1.00 94.50 85 SER A C 1
ATOM 679 O O . SER A 1 85 ? -5.425 2.760 13.243 1.00 94.50 85 SER A O 1
ATOM 681 N N . VAL A 1 86 ? -6.963 2.345 11.659 1.00 94.12 86 VAL A N 1
ATOM 682 C CA . VAL A 1 86 ? -6.899 3.661 11.005 1.00 94.12 86 VAL A CA 1
ATOM 683 C C . VAL A 1 86 ? -7.694 4.671 11.829 1.00 94.12 86 VAL A C 1
ATOM 685 O O . VAL A 1 86 ? -8.867 4.430 12.116 1.00 94.12 86 VAL A O 1
ATOM 688 N N . VAL A 1 87 ? -7.051 5.773 12.226 1.00 92.38 87 VAL A N 1
ATOM 689 C CA . VAL A 1 87 ? -7.627 6.795 13.125 1.00 92.38 87 VAL A CA 1
ATOM 690 C C . VAL A 1 87 ? -7.854 8.149 12.463 1.00 92.38 87 VAL A C 1
ATOM 692 O O . VAL A 1 87 ? -8.708 8.906 12.906 1.00 92.38 87 VAL A O 1
ATOM 695 N N . SER A 1 88 ? -7.093 8.462 11.426 1.00 92.00 88 SER A N 1
ATOM 696 C CA . SER A 1 88 ? -7.227 9.674 10.621 1.00 92.00 88 SER A CA 1
ATOM 697 C C . SER A 1 88 ? -6.491 9.461 9.304 1.00 92.00 88 SER A C 1
ATOM 699 O O . SER A 1 88 ? -5.918 8.395 9.067 1.00 92.00 88 SER A O 1
ATOM 701 N N . GLY A 1 89 ? -6.534 10.444 8.418 1.00 92.94 89 GLY A N 1
ATOM 702 C CA . GLY A 1 89 ? -5.821 10.394 7.156 1.00 92.94 89 GLY A CA 1
ATOM 703 C C . GLY A 1 89 ? -6.124 11.607 6.299 1.00 92.94 89 GLY A C 1
ATOM 704 O O . GLY A 1 89 ? -6.954 12.447 6.649 1.00 92.94 89 GLY A O 1
ATOM 705 N N . ASP A 1 90 ? -5.442 11.663 5.170 1.00 92.06 90 ASP A N 1
ATOM 706 C CA . ASP A 1 90 ? -5.618 12.660 4.134 1.00 92.06 90 ASP A CA 1
ATOM 707 C C . ASP A 1 90 ? -6.085 11.957 2.847 1.00 92.06 90 ASP A C 1
ATOM 709 O O . ASP A 1 90 ? -5.302 11.231 2.218 1.00 92.06 90 ASP A O 1
ATOM 713 N N . PRO A 1 91 ? -7.352 12.161 2.437 1.00 88.44 91 PRO A N 1
ATOM 714 C CA . PRO A 1 91 ? -7.886 11.585 1.210 1.00 88.44 91 PRO A CA 1
ATOM 715 C C . PRO A 1 91 ? -7.131 12.023 -0.048 1.00 88.44 91 PRO A C 1
ATOM 717 O O . PRO A 1 91 ? -7.068 11.258 -1.007 1.00 88.44 91 PRO A O 1
ATOM 720 N N . SER A 1 92 ? -6.542 13.226 -0.052 1.00 87.50 92 SER A N 1
ATOM 721 C CA . SER A 1 92 ? -5.890 13.788 -1.242 1.00 87.50 92 SER A CA 1
ATOM 722 C C . SER A 1 92 ? -4.575 13.085 -1.582 1.00 87.50 92 SER A C 1
ATOM 724 O O . SER A 1 92 ? -4.248 12.896 -2.751 1.00 87.50 92 SER A O 1
ATOM 726 N N . THR A 1 93 ? -3.848 12.638 -0.559 1.00 86.12 93 THR A N 1
ATOM 727 C CA . THR A 1 93 ? -2.591 11.887 -0.694 1.00 86.12 93 THR A CA 1
ATOM 728 C C . THR A 1 93 ? -2.773 10.379 -0.502 1.00 86.12 93 THR A C 1
ATOM 730 O O . THR A 1 93 ? -1.805 9.614 -0.574 1.00 86.12 93 THR A O 1
ATOM 733 N N . ASN A 1 94 ? -4.016 9.942 -0.268 1.00 90.12 94 ASN A N 1
ATOM 734 C CA . ASN A 1 94 ? -4.393 8.569 0.057 1.00 90.12 94 ASN A CA 1
ATOM 735 C C . ASN A 1 94 ? -3.500 7.959 1.159 1.00 90.12 94 ASN A C 1
ATOM 737 O O . ASN A 1 94 ? -3.003 6.827 1.057 1.00 90.12 94 ASN A O 1
ATOM 741 N N . ALA A 1 95 ? -3.248 8.771 2.188 1.00 93.25 95 ALA A N 1
ATOM 742 C CA . ALA A 1 95 ? -2.376 8.464 3.308 1.00 93.25 95 ALA A CA 1
ATOM 743 C C . ALA A 1 95 ? -3.172 8.452 4.615 1.00 93.25 95 ALA A C 1
ATOM 745 O O . ALA A 1 95 ? -4.106 9.227 4.805 1.00 93.25 95 ALA A O 1
ATOM 746 N N . TYR A 1 96 ? -2.794 7.566 5.528 1.00 94.62 96 TYR A N 1
ATOM 747 C CA . TYR A 1 96 ? -3.547 7.273 6.738 1.00 94.62 96 TYR A CA 1
ATOM 748 C C . TYR A 1 96 ? -2.651 7.323 7.965 1.00 94.62 96 TYR A C 1
ATOM 750 O O . TYR A 1 96 ? -1.513 6.853 7.952 1.00 94.62 96 TYR A O 1
ATOM 758 N N . ASP A 1 97 ? -3.205 7.809 9.063 1.00 94.56 97 ASP A N 1
ATOM 759 C CA . ASP A 1 97 ? -2.603 7.684 10.374 1.00 94.56 97 ASP A CA 1
ATOM 760 C C . ASP A 1 97 ? -3.120 6.403 11.015 1.00 94.56 97 ASP A C 1
ATOM 762 O O . ASP A 1 97 ? -4.328 6.206 11.208 1.00 94.56 97 ASP A O 1
ATOM 766 N N . VAL A 1 98 ? -2.196 5.503 11.339 1.00 94.56 98 VAL A N 1
ATOM 767 C CA . VAL A 1 98 ? -2.539 4.170 11.832 1.00 94.56 98 VAL A CA 1
ATOM 768 C C . VAL A 1 98 ? -1.997 3.942 13.224 1.00 94.56 98 VAL A C 1
ATOM 770 O O . VAL A 1 98 ? -0.821 4.152 13.513 1.00 94.56 98 VAL A O 1
ATOM 773 N N . ARG A 1 99 ? -2.866 3.479 14.113 1.00 94.06 99 ARG A N 1
ATOM 774 C CA . ARG A 1 99 ? -2.519 3.095 15.474 1.00 94.06 99 ARG A CA 1
ATOM 775 C C . ARG A 1 99 ? -2.164 1.616 15.492 1.00 94.06 99 ARG A C 1
ATOM 777 O O . ARG A 1 99 ? -3.029 0.781 15.241 1.00 94.06 99 ARG A O 1
ATOM 784 N N . LEU A 1 100 ? -0.910 1.286 15.784 1.00 91.38 100 LEU A N 1
ATOM 785 C CA . LEU A 1 100 ? -0.472 -0.104 15.908 1.00 91.38 100 LEU A CA 1
ATOM 786 C C . LEU A 1 100 ? -0.964 -0.717 17.223 1.00 91.38 100 LEU A C 1
ATOM 788 O O . LEU A 1 100 ? -0.754 -0.145 18.292 1.00 91.38 100 LEU A O 1
ATOM 792 N N . ASP A 1 101 ? -1.507 -1.932 17.171 1.00 90.25 101 ASP A N 1
ATOM 793 C CA . ASP A 1 101 ? -2.031 -2.604 18.369 1.00 90.25 101 ASP A CA 1
ATOM 794 C C . ASP A 1 101 ? -0.933 -2.956 19.378 1.00 90.25 101 ASP A C 1
ATOM 796 O O . ASP A 1 101 ? -1.146 -2.927 20.587 1.00 90.25 101 ASP A O 1
ATOM 800 N N . LYS A 1 102 ? 0.268 -3.278 18.881 1.00 86.31 102 LYS A N 1
ATOM 801 C CA . LYS A 1 102 ? 1.381 -3.775 19.702 1.00 86.31 102 LYS A CA 1
ATOM 802 C C . LYS A 1 102 ? 1.839 -2.776 20.768 1.00 86.31 102 LYS A C 1
ATOM 804 O O . LYS A 1 102 ? 2.257 -3.186 21.845 1.00 86.31 102 LYS A O 1
ATOM 809 N N . ASN A 1 103 ? 1.861 -1.487 20.438 1.00 87.00 103 ASN A N 1
ATOM 810 C CA . ASN A 1 103 ? 2.424 -0.435 21.290 1.00 87.00 103 ASN A CA 1
ATOM 811 C C . ASN A 1 103 ? 1.525 0.805 21.409 1.00 87.00 103 ASN A C 1
ATOM 813 O O . ASN A 1 103 ? 1.924 1.767 22.058 1.00 87.00 103 ASN A O 1
ATOM 817 N N . GLY A 1 104 ? 0.360 0.819 20.756 1.00 86.19 104 GLY A N 1
ATOM 818 C CA . GLY A 1 104 ? -0.540 1.971 20.713 1.00 86.19 104 GLY A CA 1
ATOM 819 C C . GLY A 1 104 ? 0.024 3.188 19.972 1.00 86.19 104 GLY A C 1
ATOM 820 O O . GLY A 1 104 ? -0.606 4.243 19.985 1.00 86.19 104 GLY A O 1
ATOM 821 N N . LYS A 1 105 ? 1.198 3.076 19.333 1.00 90.44 105 LYS A N 1
ATOM 822 C CA . LYS A 1 105 ? 1.844 4.190 18.634 1.00 90.44 105 LYS A CA 1
ATOM 823 C C . LYS A 1 105 ? 1.091 4.497 17.344 1.00 90.44 105 LYS A C 1
ATOM 825 O O . LYS A 1 105 ? 0.758 3.585 16.588 1.00 90.44 105 LYS A O 1
ATOM 830 N N . ILE A 1 106 ? 0.900 5.786 17.078 1.00 91.94 106 ILE A N 1
ATOM 831 C CA . ILE A 1 106 ? 0.388 6.277 15.801 1.00 91.94 106 ILE A CA 1
ATOM 832 C C . ILE A 1 106 ? 1.560 6.414 14.824 1.00 91.94 106 ILE A C 1
ATOM 834 O O . ILE A 1 106 ? 2.569 7.058 15.128 1.00 91.94 106 ILE A O 1
ATOM 838 N N . LEU A 1 107 ? 1.441 5.763 13.674 1.00 92.56 107 LEU A N 1
ATOM 839 C CA . LEU A 1 107 ? 2.297 5.951 12.513 1.00 92.56 107 LEU A CA 1
ATOM 840 C C . LEU A 1 107 ? 1.569 6.884 11.541 1.00 92.56 107 LEU A C 1
ATOM 842 O O . LEU A 1 107 ? 0.550 6.466 10.990 1.00 92.56 107 LEU A O 1
ATOM 846 N N . PRO A 1 108 ? 2.044 8.126 11.359 1.00 94.00 108 PRO A N 1
ATOM 847 C CA . PRO A 1 108 ? 1.409 9.056 10.443 1.00 94.00 108 PRO A CA 1
ATOM 848 C C . PRO A 1 108 ? 1.792 8.775 8.987 1.00 94.00 108 PRO A C 1
ATOM 850 O O . PRO A 1 108 ? 2.897 8.295 8.718 1.00 94.00 108 PRO A O 1
ATOM 853 N N . GLY A 1 109 ? 0.902 9.125 8.058 1.00 92.75 109 GLY A N 1
ATOM 854 C CA . GLY A 1 109 ? 1.209 9.160 6.622 1.00 92.75 109 GLY A CA 1
ATOM 855 C C . GLY A 1 109 ? 1.473 7.797 5.969 1.00 92.75 109 GLY A C 1
ATOM 856 O O . GLY A 1 109 ? 2.268 7.698 5.036 1.00 92.75 109 GLY A O 1
ATOM 857 N N . VAL A 1 110 ? 0.843 6.725 6.450 1.00 94.25 110 VAL A N 1
ATOM 858 C CA . VAL A 1 110 ? 0.943 5.400 5.828 1.00 94.25 110 VAL A CA 1
ATOM 859 C C . VAL A 1 110 ? 0.075 5.355 4.574 1.00 94.25 110 VAL A C 1
ATOM 861 O O . VAL A 1 110 ? -1.144 5.483 4.649 1.00 94.25 110 VAL A O 1
ATOM 864 N N . HIS A 1 111 ? 0.688 5.144 3.412 1.00 93.25 111 HIS A N 1
ATOM 865 C CA . HIS A 1 111 ? -0.040 5.068 2.146 1.00 93.25 111 HIS A CA 1
ATOM 866 C C . HIS A 1 111 ? -0.871 3.788 2.013 1.00 93.25 111 HIS A C 1
ATOM 868 O O . HIS A 1 111 ? -0.505 2.724 2.522 1.00 93.25 111 HIS A O 1
ATOM 874 N N . ARG A 1 112 ? -1.955 3.872 1.235 1.00 91.81 112 ARG A N 1
ATOM 875 C CA . ARG A 1 112 ? -2.886 2.767 0.950 1.00 91.81 112 ARG A CA 1
ATOM 876 C C . ARG A 1 112 ? -2.216 1.461 0.524 1.00 91.81 112 ARG A C 1
ATOM 878 O O . ARG A 1 112 ? -2.671 0.389 0.926 1.00 91.81 112 ARG A O 1
ATOM 885 N N . VAL A 1 113 ? -1.132 1.533 -0.250 1.00 92.69 113 VAL A N 1
ATOM 886 C CA . VAL A 1 113 ? -0.388 0.354 -0.718 1.00 92.69 113 VAL A CA 1
ATOM 887 C C . VAL A 1 113 ? 0.127 -0.514 0.432 1.00 92.69 113 VAL A C 1
ATOM 889 O O . VAL A 1 113 ? 0.196 -1.733 0.288 1.00 92.69 113 VAL A O 1
ATOM 892 N N . ASP A 1 114 ? 0.445 0.099 1.577 1.00 93.81 114 ASP A N 1
ATOM 893 C CA . ASP A 1 114 ? 0.985 -0.526 2.789 1.00 93.81 114 ASP A CA 1
ATOM 894 C C . ASP A 1 114 ? -0.082 -0.898 3.824 1.00 93.81 114 ASP A C 1
ATOM 896 O O . ASP A 1 114 ? 0.254 -1.396 4.899 1.00 93.81 114 ASP A O 1
ATOM 900 N N . LEU A 1 115 ? -1.363 -0.737 3.490 1.00 93.62 115 LEU A N 1
ATOM 901 C CA . LEU A 1 115 ? -2.486 -1.062 4.363 1.00 93.62 115 LEU A CA 1
ATOM 902 C C . LEU A 1 115 ? -3.420 -2.055 3.693 1.00 93.62 115 LEU A C 1
ATOM 904 O O . LEU A 1 115 ? -3.912 -1.789 2.607 1.00 93.62 115 LEU A O 1
ATOM 908 N N . CYS A 1 116 ? -3.719 -3.163 4.361 1.00 92.75 116 CYS A N 1
ATOM 909 C CA . CYS A 1 116 ? -4.798 -4.072 3.981 1.00 92.75 116 CYS A CA 1
ATOM 910 C C . CYS A 1 116 ? -5.917 -3.944 5.009 1.00 92.75 116 CYS A C 1
ATOM 912 O O . CYS A 1 116 ? -5.708 -4.269 6.178 1.00 92.75 116 CYS A O 1
ATOM 914 N N . PHE A 1 117 ? -7.101 -3.490 4.605 1.00 91.31 117 PHE A N 1
ATOM 915 C CA . PHE A 1 117 ? -8.226 -3.398 5.535 1.00 91.31 117 PHE A CA 1
ATOM 916 C C . PHE A 1 117 ? -8.792 -4.786 5.836 1.00 91.31 117 PHE A C 1
ATOM 918 O O . PHE A 1 117 ? -8.874 -5.639 4.957 1.00 91.31 117 PHE A O 1
ATOM 925 N N . ASP A 1 118 ? -9.269 -5.010 7.060 1.00 89.12 118 ASP A N 1
ATOM 926 C CA . ASP A 1 118 ? -9.852 -6.305 7.453 1.00 89.12 118 ASP A CA 1
ATOM 927 C C . ASP A 1 118 ? -11.195 -6.592 6.762 1.00 89.12 118 ASP A C 1
ATOM 929 O O . ASP A 1 118 ? -11.756 -7.671 6.918 1.00 89.12 118 ASP A O 1
ATOM 933 N N . THR A 1 119 ? -11.746 -5.626 6.026 1.00 87.00 119 THR A N 1
ATOM 934 C CA . THR A 1 119 ? -12.967 -5.793 5.222 1.00 87.00 119 THR A CA 1
ATOM 935 C C . THR A 1 119 ? -12.690 -5.872 3.715 1.00 87.00 119 THR A C 1
ATOM 937 O O . THR A 1 119 ? -13.638 -6.011 2.941 1.00 87.00 119 THR A O 1
ATOM 940 N N . GLU A 1 120 ? -11.421 -5.788 3.303 1.00 87.00 120 GLU A N 1
ATOM 941 C CA . GLU A 1 120 ? -10.935 -5.988 1.929 1.00 87.00 120 GLU A CA 1
ATOM 942 C C . GLU A 1 120 ? -10.661 -7.483 1.672 1.00 87.00 120 GLU A C 1
ATOM 944 O O . GLU A 1 120 ? -10.404 -8.249 2.604 1.00 87.00 120 GLU A O 1
ATOM 949 N N . ASP A 1 121 ? -10.715 -7.915 0.408 1.00 86.69 121 ASP A N 1
ATOM 950 C CA . ASP A 1 121 ? -10.262 -9.254 0.013 1.00 86.69 121 ASP A CA 1
ATOM 951 C C . ASP A 1 121 ? -8.716 -9.293 -0.043 1.00 86.69 121 ASP A C 1
ATOM 953 O O . ASP A 1 121 ? -8.120 -8.570 -0.849 1.00 86.69 121 ASP A O 1
ATOM 957 N N . PRO A 1 122 ? -8.039 -10.151 0.747 1.00 88.50 122 PRO A N 1
ATOM 958 C CA . PRO A 1 122 ? -6.585 -10.252 0.783 1.00 88.50 122 PRO A CA 1
ATOM 959 C C . PRO A 1 122 ? -5.981 -10.583 -0.575 1.00 88.50 122 PRO A C 1
ATOM 961 O O . PRO A 1 122 ? -4.876 -10.142 -0.866 1.00 88.50 122 PRO A O 1
ATOM 964 N N . ASN A 1 123 ? -6.686 -11.339 -1.421 1.00 88.88 123 ASN A N 1
ATOM 965 C CA . ASN A 1 123 ? -6.173 -11.699 -2.740 1.00 88.88 123 ASN A CA 1
ATOM 966 C C . ASN A 1 123 ? -6.151 -10.486 -3.673 1.00 88.88 123 ASN A C 1
ATOM 968 O O . ASN A 1 123 ? -5.198 -10.309 -4.430 1.00 88.88 123 ASN A O 1
ATOM 972 N N . VAL A 1 124 ? -7.170 -9.624 -3.587 1.00 88.88 124 VAL A N 1
ATOM 973 C CA . VAL A 1 124 ? -7.229 -8.367 -4.348 1.00 88.88 124 VAL A CA 1
ATOM 974 C C . VAL A 1 124 ? -6.138 -7.416 -3.865 1.00 88.88 124 VAL A C 1
ATOM 976 O O . VAL A 1 124 ? -5.402 -6.867 -4.688 1.00 88.88 124 VAL A O 1
ATOM 979 N N . PHE A 1 125 ? -5.961 -7.302 -2.546 1.00 91.06 125 PHE A N 1
ATOM 980 C CA . PHE A 1 125 ? -4.875 -6.529 -1.947 1.00 91.06 125 PHE A CA 1
ATOM 981 C C . PHE A 1 125 ? -3.495 -7.013 -2.420 1.00 91.06 125 PHE A C 1
ATOM 983 O O . PHE A 1 125 ? -2.678 -6.222 -2.897 1.00 91.06 125 PHE A O 1
ATOM 990 N N . VAL A 1 126 ? -3.237 -8.323 -2.339 1.00 92.00 126 VAL A N 1
ATOM 991 C CA . VAL A 1 126 ? -1.971 -8.934 -2.771 1.00 92.00 126 VAL A CA 1
ATOM 992 C C . VAL A 1 126 ? -1.742 -8.714 -4.264 1.00 92.00 126 VAL A C 1
ATOM 994 O O . VAL A 1 126 ? -0.647 -8.315 -4.656 1.00 92.00 126 VAL A O 1
ATOM 997 N N . ALA A 1 127 ? -2.768 -8.890 -5.100 1.00 91.56 127 ALA A N 1
ATOM 998 C CA . ALA A 1 127 ? -2.672 -8.637 -6.534 1.00 91.56 127 ALA A CA 1
ATOM 999 C C . ALA A 1 127 ? -2.376 -7.159 -6.848 1.00 91.56 127 ALA A C 1
ATOM 1001 O O . ALA A 1 127 ? -1.563 -6.875 -7.734 1.00 91.56 127 ALA A O 1
ATOM 1002 N N . ARG A 1 128 ? -3.003 -6.211 -6.131 1.00 92.25 128 ARG A N 1
ATOM 1003 C CA . ARG A 1 128 ? -2.728 -4.764 -6.229 1.00 92.25 128 ARG A CA 1
ATOM 1004 C C . ARG A 1 128 ? -1.282 -4.459 -5.866 1.00 92.25 128 ARG A C 1
ATOM 1006 O O . ARG A 1 128 ? -0.547 -3.915 -6.687 1.00 92.25 128 ARG A O 1
ATOM 1013 N N . ARG A 1 129 ? -0.848 -4.899 -4.687 1.00 93.00 129 ARG A N 1
ATOM 1014 C CA . ARG A 1 129 ? 0.516 -4.682 -4.202 1.00 93.00 129 ARG A CA 1
ATOM 1015 C C . ARG A 1 129 ? 1.564 -5.310 -5.124 1.00 93.00 129 ARG A C 1
ATOM 1017 O O . ARG A 1 129 ? 2.583 -4.688 -5.411 1.00 93.00 129 ARG A O 1
ATOM 1024 N N . HIS A 1 130 ? 1.309 -6.513 -5.638 1.00 92.81 130 HIS A N 1
ATOM 1025 C CA . HIS A 1 130 ? 2.187 -7.160 -6.611 1.00 92.81 130 HIS A CA 1
ATOM 1026 C C . HIS A 1 130 ? 2.268 -6.387 -7.933 1.00 92.81 130 HIS A C 1
ATOM 1028 O O . HIS A 1 130 ? 3.356 -6.204 -8.476 1.00 92.81 130 HIS A O 1
ATOM 1034 N N . ALA A 1 131 ? 1.147 -5.874 -8.441 1.00 93.12 131 ALA A N 1
ATOM 1035 C CA . ALA A 1 131 ? 1.173 -5.038 -9.635 1.00 93.12 131 ALA A CA 1
ATOM 1036 C C . ALA A 1 131 ? 1.972 -3.745 -9.423 1.00 93.12 131 ALA A C 1
ATOM 1038 O O . ALA A 1 131 ? 2.719 -3.366 -10.322 1.00 93.12 131 ALA A O 1
ATOM 1039 N N . ALA A 1 132 ? 1.898 -3.136 -8.235 1.00 93.62 132 ALA A N 1
ATOM 1040 C CA . ALA A 1 132 ? 2.740 -1.996 -7.880 1.00 93.62 132 ALA A CA 1
ATOM 1041 C C . ALA A 1 132 ? 4.236 -2.365 -7.896 1.00 93.62 132 ALA A C 1
ATOM 1043 O O . ALA A 1 132 ? 5.053 -1.615 -8.431 1.00 93.62 132 ALA A O 1
ATOM 1044 N N . TYR A 1 133 ? 4.609 -3.552 -7.395 1.00 93.44 133 TYR A N 1
ATOM 1045 C CA . TYR A 1 133 ? 5.989 -4.048 -7.487 1.00 93.44 133 TYR A CA 1
ATOM 1046 C C . TYR A 1 133 ? 6.454 -4.205 -8.940 1.00 93.44 133 TYR A C 1
ATOM 1048 O O . TYR A 1 133 ? 7.544 -3.752 -9.295 1.00 93.44 133 TYR A O 1
ATOM 1056 N N . VAL A 1 134 ? 5.619 -4.798 -9.796 1.00 93.88 134 VAL A N 1
ATOM 1057 C CA . VAL A 1 134 ? 5.915 -4.968 -11.226 1.00 93.88 134 VAL A CA 1
ATOM 1058 C C . VAL A 1 134 ? 6.020 -3.618 -11.939 1.00 93.88 134 VAL A C 1
ATOM 1060 O O . VAL A 1 134 ? 6.938 -3.414 -12.732 1.00 93.88 134 VAL A O 1
ATOM 1063 N N . ALA A 1 135 ? 5.104 -2.688 -11.668 1.00 93.81 135 ALA A N 1
ATOM 1064 C CA . ALA A 1 135 ? 5.103 -1.355 -12.261 1.00 93.81 135 ALA A CA 1
ATOM 1065 C C . ALA A 1 135 ? 6.347 -0.556 -11.851 1.00 93.81 135 ALA A C 1
ATOM 1067 O O . ALA A 1 135 ? 6.995 0.039 -12.711 1.00 93.81 135 ALA A O 1
ATOM 1068 N N . ARG A 1 136 ? 6.751 -0.634 -10.577 1.00 94.06 136 ARG A N 1
ATOM 1069 C CA . ARG A 1 136 ? 8.000 -0.033 -10.097 1.00 94.06 136 ARG A CA 1
ATOM 1070 C C . ARG A 1 136 ? 9.218 -0.600 -10.817 1.00 94.06 136 ARG A C 1
ATOM 1072 O O . ARG A 1 136 ? 10.046 0.168 -11.293 1.00 94.06 136 ARG A O 1
ATOM 1079 N N . ALA A 1 137 ? 9.317 -1.923 -10.941 1.00 92.25 137 ALA A N 1
ATOM 1080 C CA . ALA A 1 137 ? 10.435 -2.557 -11.639 1.00 92.25 137 ALA A CA 1
ATOM 1081 C C . ALA A 1 137 ? 10.496 -2.146 -13.121 1.00 92.25 137 ALA A C 1
ATOM 1083 O O . ALA A 1 137 ? 11.572 -1.847 -13.637 1.00 92.25 137 ALA A O 1
ATOM 1084 N N . LYS A 1 138 ? 9.341 -2.056 -13.796 1.00 92.75 138 LYS A N 1
ATOM 1085 C CA . LYS A 1 138 ? 9.249 -1.554 -15.177 1.00 92.75 138 LYS A CA 1
ATOM 1086 C C . LYS A 1 138 ? 9.695 -0.098 -15.294 1.00 92.75 138 LYS A C 1
ATOM 1088 O O . LYS A 1 138 ? 10.470 0.215 -16.189 1.00 92.75 138 LYS A O 1
ATOM 1093 N N . ALA A 1 139 ? 9.247 0.770 -14.390 1.00 91.62 139 ALA A N 1
ATOM 1094 C CA . ALA A 1 139 ? 9.636 2.177 -14.389 1.00 91.62 139 ALA A CA 1
ATOM 1095 C C . ALA A 1 139 ? 11.139 2.353 -14.136 1.00 91.62 139 ALA A C 1
ATOM 1097 O O . ALA A 1 139 ? 11.791 3.130 -14.820 1.00 91.62 139 ALA A O 1
ATOM 1098 N N . VAL A 1 140 ? 11.716 1.584 -13.209 1.00 89.50 140 VAL A N 1
ATOM 1099 C CA . VAL A 1 140 ? 13.165 1.597 -12.959 1.00 89.50 140 VAL A CA 1
ATOM 1100 C C . VAL A 1 140 ? 13.945 1.110 -14.181 1.00 89.50 140 VAL A C 1
ATOM 1102 O O . VAL A 1 140 ? 14.972 1.694 -14.515 1.00 89.50 140 VAL A O 1
ATOM 1105 N N . ALA A 1 141 ? 13.473 0.067 -14.865 1.00 88.62 141 ALA A N 1
ATOM 1106 C CA . ALA A 1 141 ? 14.097 -0.405 -16.099 1.00 88.62 141 ALA A CA 1
ATOM 1107 C C . ALA A 1 141 ? 14.024 0.644 -17.223 1.00 88.62 141 ALA A C 1
ATOM 1109 O O . ALA A 1 141 ? 15.020 0.847 -17.913 1.00 88.62 141 ALA A O 1
ATOM 1110 N N . ALA A 1 142 ? 12.891 1.339 -17.362 1.00 88.75 142 ALA A N 1
ATOM 1111 C CA . ALA A 1 142 ? 12.734 2.441 -18.311 1.00 88.75 142 ALA A CA 1
ATOM 1112 C C . ALA A 1 142 ? 13.696 3.595 -17.992 1.00 88.75 142 ALA A C 1
ATOM 1114 O O . ALA A 1 142 ? 14.505 3.948 -18.838 1.00 88.75 142 ALA A O 1
ATOM 1115 N N . LEU A 1 143 ? 13.730 4.068 -16.740 1.00 88.12 143 LEU A N 1
ATOM 1116 C CA . LEU A 1 143 ? 14.654 5.123 -16.302 1.00 88.12 143 LEU A CA 1
ATOM 1117 C C . LEU A 1 143 ? 16.126 4.759 -16.543 1.00 88.12 143 LEU A C 1
ATOM 1119 O O . LEU A 1 143 ? 16.923 5.614 -16.916 1.00 88.12 143 LEU A O 1
ATOM 1123 N N . ARG A 1 144 ? 16.504 3.489 -16.334 1.00 86.88 144 ARG A N 1
ATOM 1124 C CA . ARG A 1 144 ? 17.859 2.995 -16.635 1.00 86.88 144 ARG A CA 1
ATOM 1125 C C . ARG A 1 144 ? 18.154 3.027 -18.135 1.00 86.88 144 ARG A C 1
ATOM 1127 O O . ARG A 1 144 ? 19.268 3.375 -18.512 1.00 86.88 144 ARG A O 1
ATOM 1134 N N . SER A 1 145 ? 17.183 2.646 -18.964 1.00 85.12 145 SER A N 1
ATOM 1135 C CA . SER A 1 145 ? 17.304 2.689 -20.423 1.00 85.12 145 SER A CA 1
ATOM 1136 C C . SER A 1 145 ? 17.452 4.124 -20.922 1.00 85.12 145 SER A C 1
ATOM 1138 O O . SER A 1 145 ? 18.37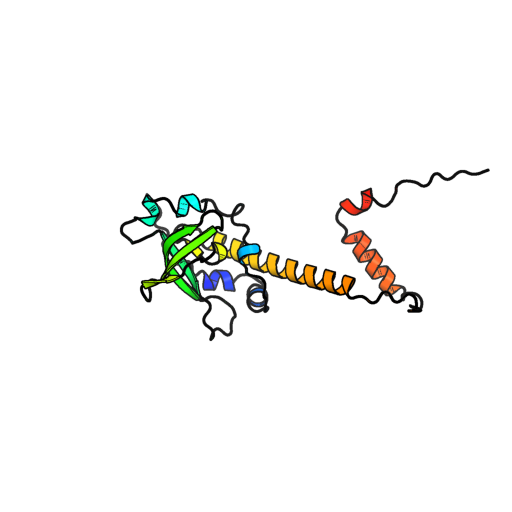4 4.402 -21.682 1.00 85.12 145 SER A O 1
ATOM 1140 N N . ASP A 1 146 ? 16.595 5.030 -20.456 1.00 87.19 146 ASP A N 1
ATOM 1141 C CA . ASP A 1 146 ? 16.610 6.442 -20.847 1.00 87.19 146 ASP A CA 1
ATOM 1142 C C . ASP A 1 146 ? 17.936 7.096 -20.441 1.00 87.19 146 ASP A C 1
ATOM 1144 O O . ASP A 1 146 ? 18.617 7.697 -21.267 1.00 87.19 146 ASP A O 1
ATOM 1148 N N . PHE A 1 147 ? 18.390 6.856 -19.206 1.00 86.62 147 PHE A N 1
ATOM 1149 C CA . PHE A 1 147 ? 19.681 7.357 -18.734 1.00 86.62 147 PHE A CA 1
ATOM 1150 C C . PHE A 1 147 ? 20.867 6.827 -19.551 1.00 86.62 147 PHE A C 1
ATOM 1152 O O . PHE A 1 147 ? 21.844 7.546 -19.760 1.00 86.62 147 PHE A O 1
ATOM 1159 N N . TYR A 1 148 ? 20.807 5.570 -20.000 1.00 84.31 148 TYR A N 1
ATOM 1160 C CA . TYR A 1 148 ? 21.848 4.995 -20.849 1.00 84.31 148 TYR A CA 1
ATOM 1161 C C . TYR A 1 148 ? 21.906 5.685 -22.215 1.00 84.31 148 TYR A C 1
ATOM 1163 O O . TYR A 1 148 ? 22.999 5.998 -22.678 1.00 84.31 148 TYR A O 1
ATOM 1171 N N . VAL A 1 149 ? 20.747 5.947 -22.829 1.00 83.62 149 VAL A N 1
ATOM 1172 C CA . VAL A 1 149 ? 20.655 6.677 -24.102 1.00 83.62 149 VAL A CA 1
ATOM 1173 C C . VAL A 1 149 ? 21.188 8.102 -23.945 1.00 83.62 149 VAL A C 1
ATOM 1175 O O . VAL A 1 149 ? 22.021 8.518 -24.744 1.00 83.62 149 VAL A O 1
ATOM 1178 N N . ASP A 1 150 ? 20.793 8.808 -22.885 1.00 80.25 150 ASP A N 1
ATOM 1179 C CA . ASP A 1 150 ? 21.241 10.182 -22.615 1.00 80.25 150 ASP A CA 1
ATOM 1180 C C . ASP A 1 150 ? 22.744 10.273 -22.311 1.00 80.25 150 ASP A C 1
ATOM 1182 O O . ASP A 1 150 ? 23.397 11.266 -22.629 1.00 80.25 150 ASP A O 1
ATOM 1186 N N . SER A 1 151 ? 23.308 9.234 -21.689 1.00 79.25 151 SER A N 1
ATOM 1187 C CA . SER A 1 151 ? 24.735 9.159 -21.349 1.00 79.25 151 SER A CA 1
ATOM 1188 C C . SER A 1 151 ? 25.589 8.562 -22.469 1.00 79.25 151 SER A C 1
ATOM 1190 O O . SER A 1 151 ? 26.801 8.406 -22.292 1.00 79.25 151 SER A O 1
ATOM 1192 N N . MET A 1 152 ? 24.985 8.183 -23.599 1.00 77.56 152 MET A N 1
ATOM 1193 C CA . MET A 1 152 ? 25.719 7.648 -24.735 1.00 77.56 152 MET A CA 1
ATOM 1194 C C . MET A 1 152 ? 26.554 8.781 -25.344 1.00 77.56 152 MET A C 1
ATOM 1196 O O . MET A 1 152 ? 25.991 9.798 -25.754 1.00 77.56 152 MET A O 1
ATOM 1200 N N . PRO A 1 153 ? 27.891 8.652 -25.403 1.00 74.12 153 PRO A N 1
ATOM 1201 C CA . PRO A 1 153 ? 28.706 9.684 -26.014 1.00 74.12 153 PRO A CA 1
ATOM 1202 C C . PRO A 1 153 ? 28.305 9.815 -27.486 1.00 74.12 153 PRO A C 1
ATOM 1204 O O . PRO A 1 153 ? 28.280 8.822 -28.218 1.00 74.12 153 PRO A O 1
ATOM 1207 N N . ALA A 1 154 ? 27.988 11.040 -27.908 1.00 61.47 154 ALA A N 1
ATOM 1208 C CA . ALA A 1 154 ? 27.823 11.398 -29.310 1.00 61.47 154 ALA A CA 1
ATOM 1209 C C . ALA A 1 154 ? 29.204 11.361 -29.971 1.00 61.47 154 ALA A C 1
ATOM 1211 O O . ALA A 1 154 ? 29.855 12.383 -30.164 1.00 61.47 154 ALA A O 1
ATOM 1212 N N . ASN A 1 155 ? 29.723 10.161 -30.199 1.00 56.72 155 ASN A N 1
ATOM 1213 C CA . ASN A 1 155 ? 30.962 10.022 -30.929 1.00 56.72 155 ASN A CA 1
ATOM 1214 C C . ASN A 1 155 ? 30.638 10.158 -32.415 1.00 56.72 155 ASN A C 1
ATOM 1216 O O . ASN A 1 155 ? 30.259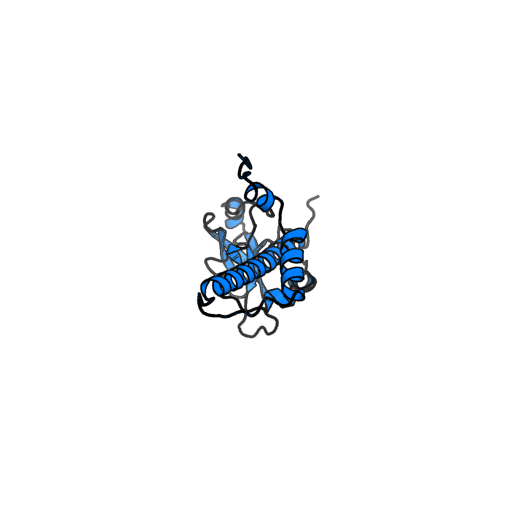 9.177 -33.051 1.00 56.72 155 ASN A O 1
ATOM 1220 N N . ASP A 1 156 ? 30.850 11.354 -32.959 1.00 54.88 156 ASP A N 1
ATOM 1221 C CA . ASP A 1 156 ? 30.913 11.572 -34.410 1.00 54.88 156 ASP A CA 1
ATOM 1222 C C . ASP A 1 156 ? 32.119 10.838 -35.051 1.00 54.88 156 ASP A C 1
ATOM 1224 O O . ASP A 1 156 ? 32.182 10.700 -36.268 1.00 54.88 156 ASP A O 1
ATOM 1228 N N . ASP A 1 157 ? 33.035 10.296 -34.230 1.00 52.03 157 ASP A N 1
ATOM 1229 C CA . ASP A 1 157 ? 34.294 9.655 -34.644 1.00 52.03 157 ASP A CA 1
ATOM 1230 C C . ASP A 1 157 ? 34.416 8.162 -34.269 1.00 52.03 157 ASP A C 1
ATOM 1232 O O . ASP A 1 157 ? 35.512 7.595 -34.308 1.00 52.03 157 ASP A O 1
ATOM 1236 N N . VAL A 1 158 ? 33.330 7.475 -33.889 1.00 49.97 158 VAL A N 1
ATOM 1237 C CA . VAL A 1 158 ? 33.389 6.002 -33.873 1.00 49.97 158 VAL A CA 1
ATOM 1238 C C . VAL A 1 158 ? 33.190 5.550 -35.311 1.00 49.97 158 VAL A C 1
ATOM 1240 O O . VAL A 1 158 ? 32.066 5.511 -35.803 1.00 49.97 158 VAL A O 1
ATOM 1243 N N . ASP A 1 159 ? 34.288 5.174 -35.970 1.00 54.06 159 ASP A N 1
ATOM 1244 C CA . ASP A 1 159 ? 34.251 4.246 -37.099 1.00 54.06 159 ASP A CA 1
ATOM 1245 C C . ASP A 1 159 ? 33.708 2.914 -36.561 1.00 54.06 159 ASP A C 1
ATOM 1247 O O . ASP A 1 159 ? 34.439 1.986 -36.201 1.00 54.06 159 ASP A O 1
ATOM 1251 N N . VAL A 1 160 ? 32.386 2.866 -36.372 1.00 51.19 160 VAL A N 1
ATOM 1252 C CA . VAL A 1 160 ? 31.637 1.639 -36.148 1.00 51.19 160 VAL A CA 1
ATOM 1253 C C . VAL A 1 160 ? 31.719 0.936 -37.486 1.00 51.19 160 VAL A C 1
ATOM 1255 O O . VAL A 1 160 ? 30.836 1.071 -38.333 1.00 51.19 160 VAL A O 1
ATOM 1258 N N . GLY A 1 161 ? 32.832 0.223 -37.690 1.00 52.50 161 GLY A N 1
ATOM 1259 C CA . GLY A 1 161 ? 32.967 -0.736 -38.771 1.00 52.50 161 GLY A CA 1
ATOM 1260 C C . GLY A 1 161 ? 31.654 -1.498 -38.857 1.00 52.50 161 GLY A C 1
ATOM 1261 O O . GLY A 1 161 ? 31.130 -1.913 -37.818 1.00 52.50 161 GLY A O 1
ATOM 1262 N N . ALA A 1 162 ? 31.098 -1.532 -40.073 1.00 57.66 162 ALA A N 1
ATOM 1263 C CA . ALA A 1 162 ? 29.703 -1.847 -40.351 1.00 57.66 162 ALA A CA 1
ATOM 1264 C C . ALA A 1 162 ? 29.124 -2.864 -39.351 1.00 57.66 162 ALA A C 1
ATOM 1266 O O . ALA A 1 162 ? 29.746 -3.911 -39.132 1.00 57.66 162 ALA A O 1
ATOM 1267 N N . PRO A 1 163 ? 27.971 -2.570 -38.720 1.00 54.69 163 PRO A N 1
ATOM 1268 C CA . PRO A 1 163 ? 27.397 -3.452 -37.717 1.00 54.69 163 PRO A CA 1
ATOM 1269 C C . PRO A 1 163 ? 27.288 -4.856 -38.306 1.00 54.69 163 PRO A C 1
ATOM 1271 O O . PRO A 1 163 ? 26.643 -5.045 -39.331 1.00 54.69 163 PRO A O 1
ATOM 1274 N N . HIS A 1 164 ? 27.951 -5.825 -37.669 1.00 58.97 164 HIS A N 1
ATOM 1275 C CA . HIS A 1 164 ? 27.919 -7.222 -38.096 1.00 58.97 164 HIS A CA 1
ATOM 1276 C C . HIS A 1 164 ? 26.458 -7.643 -38.304 1.00 58.97 164 HIS A C 1
ATOM 1278 O O . HIS A 1 164 ? 25.639 -7.384 -37.417 1.00 58.97 164 HIS A O 1
ATOM 1284 N N . ASP A 1 165 ? 26.135 -8.263 -39.444 1.00 56.50 165 ASP A N 1
ATOM 1285 C CA . ASP A 1 165 ? 24.759 -8.481 -39.936 1.00 56.50 165 ASP A CA 1
ATOM 1286 C C . ASP A 1 165 ? 23.794 -9.021 -38.861 1.00 56.50 165 ASP A C 1
ATOM 1288 O O . ASP A 1 165 ? 22.638 -8.611 -38.774 1.00 56.50 165 ASP A O 1
ATOM 1292 N N . SER A 1 166 ? 24.294 -9.837 -37.929 1.00 58.31 166 SER A N 1
ATOM 1293 C CA . SER A 1 166 ? 23.541 -10.369 -36.783 1.00 58.31 166 SER A CA 1
ATOM 1294 C C . SER A 1 166 ? 22.966 -9.317 -35.817 1.00 58.31 166 SER A C 1
ATOM 1296 O O . SER A 1 166 ? 21.987 -9.578 -35.116 1.00 58.31 166 SER A O 1
ATOM 1298 N N . THR A 1 167 ? 23.593 -8.146 -35.706 1.00 55.81 167 THR A N 1
ATOM 1299 C CA . THR A 1 167 ? 23.138 -7.034 -34.855 1.00 55.81 167 THR A CA 1
ATOM 1300 C C . THR A 1 167 ? 22.035 -6.254 -35.557 1.00 55.81 167 THR A C 1
ATOM 1302 O O . THR A 1 167 ? 21.037 -5.907 -34.924 1.00 55.81 167 THR A O 1
ATOM 1305 N N . VAL A 1 168 ? 22.170 -6.054 -36.871 1.00 58.66 168 VAL A N 1
ATOM 1306 C CA . VAL A 1 168 ? 21.136 -5.434 -37.707 1.00 58.66 168 VAL A CA 1
ATOM 1307 C C . VAL A 1 168 ? 19.889 -6.311 -37.720 1.00 58.66 168 VAL A C 1
ATOM 1309 O O . VAL A 1 168 ? 18.801 -5.815 -37.454 1.00 58.66 168 VAL A O 1
ATOM 1312 N N . GLU A 1 169 ? 20.038 -7.625 -37.897 1.00 57.12 169 GLU A N 1
ATOM 1313 C CA . GLU A 1 169 ? 18.919 -8.571 -37.836 1.00 57.12 169 GLU A CA 1
ATOM 1314 C C . GLU A 1 169 ? 18.202 -8.546 -36.483 1.00 57.12 169 GLU A C 1
ATOM 1316 O O . GLU A 1 169 ? 16.975 -8.579 -36.441 1.00 57.12 169 GLU A O 1
ATOM 1321 N N . ARG A 1 170 ? 18.932 -8.423 -35.365 1.00 57.09 170 ARG A N 1
ATOM 1322 C CA . ARG A 1 170 ? 18.321 -8.301 -34.029 1.00 57.09 170 ARG A CA 1
ATOM 1323 C C . ARG A 1 170 ? 17.575 -6.986 -33.844 1.00 57.09 170 ARG A C 1
ATOM 1325 O O . ARG A 1 170 ? 16.477 -6.997 -33.294 1.00 57.09 170 ARG A O 1
ATOM 1332 N N . ILE A 1 171 ? 18.143 -5.871 -34.298 1.00 60.38 171 ILE A N 1
ATOM 1333 C CA . ILE A 1 171 ? 17.499 -4.553 -34.220 1.00 60.38 171 ILE A CA 1
ATOM 1334 C C . ILE A 1 171 ? 16.248 -4.529 -35.106 1.00 60.38 171 ILE A C 1
ATOM 1336 O O . ILE A 1 171 ? 15.187 -4.110 -34.648 1.00 60.38 171 ILE A O 1
ATOM 1340 N N . VAL A 1 172 ? 16.332 -5.060 -36.329 1.00 62.50 172 VAL A N 1
ATOM 1341 C CA . VAL A 1 172 ? 15.197 -5.191 -37.252 1.00 62.50 172 VAL A CA 1
ATOM 1342 C C . VAL A 1 172 ? 14.136 -6.126 -36.679 1.00 62.50 172 VAL A C 1
ATOM 1344 O O . VAL A 1 172 ? 12.960 -5.783 -36.704 1.00 62.50 172 VAL A O 1
ATOM 1347 N N . TYR A 1 173 ? 14.508 -7.268 -36.102 1.00 60.28 173 TYR A N 1
ATOM 1348 C CA . TYR A 1 173 ? 13.576 -8.196 -35.454 1.00 60.28 173 TYR A CA 1
ATOM 1349 C C . TYR A 1 173 ? 12.835 -7.534 -34.281 1.00 60.28 173 TYR A C 1
ATOM 1351 O O . TYR A 1 173 ? 11.611 -7.622 -34.188 1.00 60.28 173 TYR A O 1
ATOM 1359 N N . ILE A 1 174 ? 13.549 -6.803 -33.418 1.00 55.72 174 ILE A N 1
ATOM 1360 C CA . ILE A 1 174 ? 12.951 -6.074 -32.290 1.00 55.72 174 ILE A CA 1
ATOM 1361 C C . ILE A 1 174 ? 12.022 -4.957 -32.793 1.00 55.72 174 ILE A C 1
ATOM 1363 O O . ILE A 1 174 ? 10.909 -4.811 -32.285 1.00 55.72 174 ILE A O 1
ATOM 1367 N N . ALA A 1 175 ? 12.430 -4.220 -33.828 1.00 54.28 175 ALA A N 1
ATOM 1368 C CA . ALA A 1 175 ? 11.645 -3.136 -34.415 1.00 54.28 175 ALA A CA 1
ATOM 1369 C C . ALA A 1 175 ? 10.402 -3.631 -35.179 1.00 54.28 175 ALA A C 1
ATOM 1371 O O . ALA A 1 175 ? 9.357 -2.982 -35.150 1.00 54.28 175 ALA A O 1
ATOM 1372 N N . THR A 1 176 ? 10.484 -4.788 -35.841 1.00 56.09 176 THR A N 1
ATOM 1373 C CA . THR A 1 176 ? 9.403 -5.319 -36.691 1.00 56.09 176 THR A CA 1
ATOM 1374 C C . THR A 1 176 ? 8.404 -6.197 -35.938 1.00 56.09 176 THR A C 1
ATOM 1376 O O . THR A 1 176 ? 7.232 -6.217 -36.313 1.00 56.09 176 THR A O 1
ATOM 1379 N N . LEU A 1 177 ? 8.819 -6.881 -34.863 1.00 48.16 177 LEU A N 1
ATOM 1380 C CA . LEU A 1 177 ? 7.953 -7.797 -34.104 1.00 48.16 177 LEU A CA 1
ATOM 1381 C C . LEU A 1 177 ? 7.563 -7.286 -32.707 1.00 48.16 177 LEU A C 1
ATOM 1383 O O . LEU A 1 177 ? 6.565 -7.752 -32.161 1.00 48.16 177 LEU A O 1
ATOM 1387 N N . GLY A 1 178 ? 8.300 -6.325 -32.133 1.00 50.22 178 GLY A N 1
ATOM 1388 C CA . GLY A 1 178 ? 8.031 -5.754 -30.802 1.00 50.22 178 GLY A CA 1
ATOM 1389 C C . GLY A 1 178 ? 7.349 -4.377 -30.794 1.00 50.22 178 GLY A C 1
ATOM 1390 O O . GLY A 1 178 ? 6.953 -3.892 -29.734 1.00 50.22 178 GLY A O 1
ATOM 1391 N N . GLY A 1 179 ? 7.198 -3.730 -31.953 1.00 39.88 179 GLY A N 1
ATOM 1392 C CA . GLY A 1 179 ? 6.698 -2.359 -32.066 1.00 39.88 179 GLY A CA 1
ATOM 1393 C C . GLY A 1 179 ? 5.173 -2.264 -32.138 1.00 39.88 179 GLY A C 1
ATOM 1394 O O . GLY A 1 179 ? 4.559 -2.590 -33.153 1.00 39.88 179 GLY A O 1
ATOM 1395 N N . SER A 1 180 ? 4.563 -1.768 -31.061 1.00 45.00 180 SER A N 1
ATOM 1396 C CA . SER A 1 180 ? 3.162 -1.335 -30.987 1.00 45.00 180 SER A CA 1
ATOM 1397 C C . SER A 1 180 ? 2.743 -0.500 -32.211 1.00 45.00 180 SER A C 1
ATOM 1399 O O . SER A 1 180 ? 3.514 0.325 -32.701 1.00 45.00 180 SER A O 1
ATOM 1401 N N . LYS A 1 181 ? 1.496 -0.682 -32.674 1.00 44.09 181 LYS A N 1
ATOM 1402 C CA . LYS A 1 181 ? 0.884 -0.130 -33.908 1.00 44.09 181 LYS A CA 1
ATOM 1403 C C . LYS A 1 181 ? 1.105 1.371 -34.190 1.00 44.09 181 LYS A C 1
ATOM 1405 O O . LYS A 1 181 ? 0.862 1.795 -35.311 1.00 44.09 181 LYS A O 1
ATOM 1410 N N . ARG A 1 182 ? 1.567 2.164 -33.220 1.00 43.09 182 ARG A N 1
ATOM 1411 C CA . ARG A 1 182 ? 1.762 3.617 -33.336 1.00 43.09 182 ARG A CA 1
ATOM 1412 C C . ARG A 1 182 ? 2.953 4.055 -34.195 1.00 43.09 182 ARG A C 1
ATOM 1414 O O . ARG A 1 182 ? 2.932 5.173 -34.682 1.00 43.09 182 ARG A O 1
ATOM 1421 N N . PHE A 1 183 ? 3.966 3.215 -34.420 1.00 39.34 183 PHE A N 1
ATOM 1422 C CA . PHE A 1 183 ? 5.150 3.644 -35.191 1.00 39.34 183 PHE A CA 1
ATOM 1423 C C . PHE A 1 183 ? 4.942 3.627 -36.714 1.00 39.34 183 PHE A C 1
ATOM 1425 O O . PHE A 1 183 ? 5.693 4.255 -37.454 1.00 39.34 183 PHE A O 1
ATOM 1432 N N . ARG A 1 184 ? 3.909 2.921 -37.196 1.00 39.31 184 ARG A N 1
ATOM 1433 C CA . ARG A 1 184 ? 3.616 2.805 -38.633 1.00 39.31 184 ARG A CA 1
ATOM 1434 C C . ARG A 1 184 ? 2.987 4.068 -39.232 1.00 39.31 184 ARG A C 1
ATOM 1436 O O . ARG A 1 184 ? 3.062 4.233 -40.439 1.00 39.31 184 ARG A O 1
ATOM 1443 N N . GLU A 1 185 ? 2.408 4.945 -38.410 1.00 41.03 185 GLU A N 1
ATOM 1444 C CA . GLU A 1 185 ? 1.746 6.178 -38.871 1.00 41.03 185 GLU A CA 1
ATOM 1445 C C . GLU A 1 185 ? 2.706 7.363 -39.070 1.00 41.03 185 GLU A C 1
ATOM 1447 O O . GLU A 1 185 ? 2.310 8.350 -39.672 1.00 41.03 185 GLU A O 1
ATOM 1452 N N . TRP A 1 186 ? 3.960 7.290 -38.605 1.00 39.81 186 TRP A N 1
ATOM 1453 C CA . TRP A 1 186 ? 4.923 8.404 -38.718 1.00 39.81 186 TRP A CA 1
ATOM 1454 C C . TRP A 1 186 ? 6.005 8.218 -39.786 1.00 39.81 186 TRP A C 1
ATOM 1456 O O . TRP A 1 186 ? 6.707 9.171 -40.102 1.00 39.81 186 TRP A O 1
ATOM 1466 N N . ALA A 1 187 ? 6.182 7.010 -40.325 1.00 45.53 187 ALA A N 1
ATOM 1467 C CA . ALA A 1 187 ? 7.375 6.686 -41.113 1.00 45.53 187 ALA A CA 1
ATOM 1468 C C . ALA A 1 187 ? 7.203 6.781 -42.639 1.00 45.53 187 ALA A C 1
ATOM 1470 O O . ALA A 1 187 ? 8.188 6.620 -43.352 1.00 45.53 187 ALA A O 1
ATOM 1471 N N . PHE A 1 188 ? 5.998 7.033 -43.152 1.00 45.19 188 PHE A N 1
ATOM 1472 C CA . PHE A 1 188 ? 5.768 7.143 -44.593 1.00 45.19 188 PHE A CA 1
ATOM 1473 C C . PHE A 1 188 ? 4.711 8.205 -44.900 1.00 45.19 188 PHE A C 1
ATOM 1475 O O . PHE A 1 188 ? 3.581 7.873 -45.239 1.00 45.19 188 PHE A O 1
ATOM 1482 N N . ASP A 1 189 ? 5.100 9.478 -44.804 1.00 37.97 189 ASP A N 1
ATOM 1483 C CA . ASP A 1 189 ? 4.569 10.462 -45.747 1.00 37.97 189 ASP A CA 1
ATOM 1484 C C . ASP A 1 189 ? 5.440 10.386 -47.006 1.00 37.97 189 ASP A C 1
ATOM 1486 O O . ASP A 1 189 ? 6.664 10.530 -46.970 1.00 37.97 189 ASP A O 1
ATOM 1490 N N . GLU A 1 190 ? 4.786 10.030 -48.106 1.00 45.66 190 GLU A N 1
ATOM 1491 C CA . GLU A 1 190 ? 5.364 9.732 -49.408 1.00 45.66 190 GLU A CA 1
ATOM 1492 C C . GLU A 1 190 ? 6.144 10.933 -49.966 1.00 45.66 190 GLU A C 1
ATOM 1494 O O . GLU A 1 190 ? 5.601 12.020 -50.161 1.00 45.66 190 GLU A O 1
ATOM 1499 N N . VAL A 1 191 ? 7.423 10.727 -50.299 1.00 47.81 191 VAL A N 1
ATOM 1500 C CA . VAL A 1 191 ? 8.135 11.620 -51.221 1.00 47.81 191 VAL A CA 1
ATOM 1501 C C . VAL A 1 191 ? 7.587 11.338 -52.624 1.00 47.81 191 VAL A C 1
ATOM 1503 O O . VAL A 1 191 ? 7.730 10.205 -53.095 1.00 47.81 191 VAL A O 1
ATOM 1506 N N . PRO A 1 192 ? 6.973 12.310 -53.324 1.00 40.06 192 PRO A N 1
ATOM 1507 C CA . PRO A 1 192 ? 6.466 12.065 -54.660 1.00 40.06 192 PRO A CA 1
ATOM 1508 C C . PRO A 1 192 ? 7.642 11.914 -55.627 1.00 40.06 192 PRO A C 1
ATOM 1510 O O . PRO A 1 192 ? 8.445 12.824 -55.832 1.00 40.06 192 PRO A O 1
ATOM 1513 N N . SER A 1 193 ? 7.735 10.730 -56.223 1.00 49.91 193 SER A N 1
ATOM 1514 C CA . SER A 1 193 ? 8.618 10.424 -57.341 1.00 49.91 193 SER A CA 1
ATOM 1515 C C . SER A 1 193 ? 8.054 10.990 -58.648 1.00 49.91 193 SER A C 1
ATOM 1517 O O . SER A 1 193 ? 6.960 10.610 -59.064 1.00 49.91 193 SER A O 1
ATOM 1519 N N . GLY A 1 194 ? 8.829 11.824 -59.335 1.00 35.91 194 GLY A N 1
ATOM 1520 C CA . GLY A 1 194 ? 8.614 12.198 -60.737 1.00 35.91 194 GLY A CA 1
ATOM 1521 C C . GLY A 1 194 ? 9.523 13.379 -61.090 1.00 35.91 194 GLY A C 1
ATOM 1522 O O . GLY A 1 194 ? 9.421 14.419 -60.461 1.00 35.91 194 GLY A O 1
ATOM 1523 N N . GLY A 1 195 ? 10.493 13.311 -61.999 1.00 41.56 195 GLY A N 1
ATOM 1524 C CA . GLY A 1 195 ? 10.643 12.424 -63.144 1.00 41.56 195 GLY A CA 1
ATOM 1525 C C . GLY A 1 195 ? 10.299 13.178 -64.425 1.00 41.56 195 GLY A C 1
ATOM 1526 O O . GLY A 1 195 ? 9.192 13.010 -64.920 1.00 41.56 195 GLY A O 1
ATOM 1527 N N . SER A 1 196 ? 11.243 13.991 -64.914 1.00 40.34 196 SER A N 1
ATOM 1528 C CA . SER A 1 196 ? 11.604 14.207 -66.332 1.00 40.34 196 SER A CA 1
ATOM 1529 C C . SER A 1 196 ? 12.635 15.325 -66.437 1.00 40.34 196 SER A C 1
ATOM 1531 O O . SER A 1 196 ? 12.295 16.445 -65.991 1.00 40.34 196 SER A O 1
#

Foldseek 3Di:
DPPPPPVPPPLVCLLVPDPCSLVLLPDDDPDDLLVLQPCVVLPPDALVRQAPPCQCVPPVRAFKKWFFADDPPDPSSGTDTFIWGFNHADRVSQFTFIQTPVPRDTDGGRHPLGIGTSPDDSNSSSVRNSSSSVSVVVVVVVVVVVVCVVPPDPPPPPPPPPDDVVVVVVVCCCCVPVDDPVVVVPPDPDDDDDDD

pLDDT: mean 76.99, std 18.55, range [32.59, 94.62]

Sequence (196 aa):
KKRKYRLDGDIDAALRGVEGAERLVNEPHVLSLHFFDDWETRECRSSEQWLEPDAVNAPNGGVRARCAVYPKANKTGFPLWAHCSVVSGDPSTNAYDVRLDKNGKILPGVHRVDLCFDTEDPNVFVARRHAAYVARAKAVAALRSDFYVDSMPANDDVDVGAPHDSTVERIVYIATLGGSKRFREWAFDEVPSGGS

Secondary structure (DSSP, 8-state):
----------HHHHHHTSTTHHHHHHS--SS-GGGG--HHHH-SS-HHHHT-HHHHTSTTTSEEEEEEE--TT-TT-PPEEEEEEEEEEETTTTEEEEEETTT--EEEEEEGGGEEETTS-HHHHHHHHHHHHHHHHHHHHHHHHHHHHHTS---TT-------HHHHHHHHHHHHHS--GGGGGTS-PPPPP---